Protein AF-A0A1I5INY2-F1 (afdb_monomer)

Mean predicted aligned error: 16.36 Å

Radius of gyration: 37.27 Å; Cα contacts (8 Å, |Δi|>4): 282; chains: 1; bounding box: 88×54×99 Å

Organism: NCBI:txid455193

InterPro domains:
  IPR011712 Signal transduction histidine kinase, subgroup 3, dimerisation and phosphoacceptor domain [PF07730] (174-237)
  IPR036890 Histidine kinase/HSP90-like ATPase superfamily [G3DSA:3.30.565.10] (252-314)
  IPR050482 Sensor Histidine Kinase Two-Component System [PTHR24421] (6-309)
  IPR055558 Domain of unknown function DUF7134 [PF23539] (4-159)

Nearest PDB structures (foldseek):
  3ehf-assembly2_D  TM=5.009E-01  e=9.995E-03  Bacillus subtilis

Secondary structure (DSSP, 8-state):
-HHHHHHHHHHHHHHHHHHHHHHHHT--SSSS-----S-HHHHHHHHHHHHGGGGGTTT-HHHHHHHHHHHHHHHHHTT---S--HHHHHHHHHHHHHS-HHHHHHHHHHHHHHHHHHHHHHHHHH-TT--HHHHHHHHHHHHHHHHHHHHHHHHHHHHHHHHHHHHHHHHHHHHHHHHHHHHHHHHHHHHHHHHHHHHHHHHTTT-HHHHHHHHHHHHHHHHHHHHHHHHHHHHHTTS-------PPPPPTTHHHHHHHHHHHTT---------SSPPPHHHHHHHHHHHHHHHHHHHHHHTTS----PPPP---S---------PPP---

Sequence (332 aa):
MLANRLVLVDAAVGVAITAAYVSFAMLEPTDGLPVFVGPAWLGWVVAAAVGLPVAARRRWPLPVLAVVVVASASATLLDITREPYIATALALHAVGRYEPPRRSLPAALIALLVVAIGLVAGEAFLTPSGSIADSSGLVGLFGLLSGGAWAAGAHFRQRDAAAERETQHIRAEERLRIARELHDIVSHNLSLIAVQAGVANHIAEQRPAEAREALRSIESTSRSALLEMRDMLGVLRFAPAEPLPRQPVPDLAALRGLVDRTIDAGVTVDLEITGTGNPPSGVALAVYRIVQESLTNVVKHAAPANCAVPRPPTCSPRSGWWRQATGCWRRR

Structure (mmCIF, N/CA/C/O backbone):
data_AF-A0A1I5INY2-F1
#
_entry.id   AF-A0A1I5INY2-F1
#
loop_
_atom_site.group_PDB
_atom_site.id
_atom_site.type_symbol
_atom_site.label_atom_id
_atom_site.label_alt_id
_atom_site.label_comp_id
_atom_site.label_asym_id
_atom_site.label_entity_id
_atom_site.label_seq_id
_atom_site.pdbx_PDB_ins_code
_atom_site.Cartn_x
_atom_site.Cartn_y
_atom_site.Cartn_z
_atom_site.occupancy
_atom_site.B_iso_or_equiv
_atom_site.auth_seq_id
_atom_site.auth_comp_id
_atom_site.auth_asym_id
_atom_site.auth_atom_id
_atom_site.pdbx_PDB_model_num
ATOM 1 N N . MET A 1 1 ? -12.989 -3.252 -8.788 1.00 56.91 1 MET A N 1
ATOM 2 C CA . MET A 1 1 ? -12.783 -2.148 -9.760 1.00 56.91 1 MET A CA 1
ATOM 3 C C . MET A 1 1 ? -11.397 -1.502 -9.675 1.00 56.91 1 MET A C 1
ATOM 5 O O . MET A 1 1 ? -10.765 -1.372 -10.715 1.00 56.91 1 MET A O 1
ATOM 9 N N . LEU A 1 2 ? -10.884 -1.142 -8.489 1.00 67.44 2 LEU A N 1
ATOM 10 C CA . LEU A 1 2 ? -9.563 -0.494 -8.344 1.00 67.44 2 LEU A CA 1
ATOM 11 C C . LEU A 1 2 ? -8.383 -1.353 -8.843 1.00 67.44 2 LEU A C 1
ATOM 13 O O . LEU A 1 2 ? -7.516 -0.839 -9.542 1.00 67.44 2 LEU A O 1
ATOM 17 N N . ALA A 1 3 ? -8.386 -2.665 -8.577 1.00 69.94 3 ALA A N 1
ATOM 18 C CA . ALA A 1 3 ? -7.323 -3.571 -9.029 1.00 69.94 3 ALA A CA 1
ATOM 19 C C . ALA A 1 3 ? -7.176 -3.620 -10.565 1.00 69.94 3 ALA A C 1
ATOM 21 O O . ALA A 1 3 ? -6.060 -3.541 -11.070 1.00 69.94 3 ALA A O 1
ATOM 22 N N . ASN A 1 4 ? -8.286 -3.654 -11.316 1.00 75.44 4 ASN A N 1
ATOM 23 C CA . ASN A 1 4 ? -8.240 -3.617 -12.785 1.00 75.44 4 ASN A CA 1
ATOM 24 C C . ASN A 1 4 ? -7.734 -2.271 -13.318 1.00 75.44 4 ASN A C 1
ATOM 26 O O . ASN A 1 4 ? -6.993 -2.253 -14.295 1.00 75.44 4 ASN A O 1
ATOM 30 N N . ARG A 1 5 ? -8.079 -1.151 -12.666 1.00 80.25 5 ARG A N 1
ATOM 31 C CA . ARG A 1 5 ? -7.560 0.172 -13.054 1.00 80.25 5 ARG A CA 1
ATOM 32 C C . ARG A 1 5 ? -6.045 0.266 -12.873 1.00 80.25 5 ARG A C 1
ATOM 34 O O . ARG A 1 5 ? -5.372 0.820 -13.730 1.00 80.25 5 ARG A O 1
ATOM 41 N N . LEU A 1 6 ? -5.502 -0.312 -11.803 1.00 84.31 6 LEU A N 1
ATOM 42 C CA . LEU A 1 6 ? -4.057 -0.313 -11.553 1.00 84.31 6 LEU A CA 1
ATOM 43 C C . LEU A 1 6 ? -3.286 -1.162 -12.573 1.00 84.31 6 LEU A C 1
ATOM 45 O O . LEU A 1 6 ? -2.214 -0.753 -13.004 1.00 84.31 6 LEU A O 1
ATOM 49 N N . VAL A 1 7 ? -3.848 -2.299 -12.997 1.00 85.12 7 VAL A N 1
ATOM 50 C CA . VAL A 1 7 ? -3.259 -3.132 -14.060 1.00 85.12 7 VAL A CA 1
ATOM 51 C C . VAL A 1 7 ? -3.285 -2.407 -15.407 1.00 85.12 7 VAL A C 1
ATOM 53 O O . VAL A 1 7 ? -2.296 -2.448 -16.128 1.00 85.12 7 VAL A O 1
ATOM 56 N N . LEU A 1 8 ? -4.376 -1.703 -15.730 1.00 89.25 8 LEU A N 1
ATOM 57 C CA . LEU A 1 8 ? -4.470 -0.899 -16.954 1.00 89.25 8 LEU A CA 1
ATOM 58 C C . LEU A 1 8 ? -3.428 0.225 -16.988 1.00 89.25 8 LEU A C 1
ATOM 60 O O . LEU A 1 8 ? -2.799 0.435 -18.019 1.00 89.25 8 LEU A O 1
ATOM 64 N N . VAL A 1 9 ? -3.210 0.913 -15.862 1.00 90.75 9 VAL A N 1
ATOM 65 C CA . VAL A 1 9 ? -2.174 1.953 -15.759 1.00 90.75 9 VAL A CA 1
ATOM 66 C C . VAL A 1 9 ? -0.779 1.357 -15.938 1.00 90.75 9 VAL A C 1
ATOM 68 O O . VAL A 1 9 ? 0.016 1.893 -16.702 1.00 90.75 9 VAL A O 1
ATOM 71 N N . ASP A 1 10 ? -0.474 0.238 -15.277 1.00 91.44 10 ASP A N 1
ATOM 72 C CA . ASP A 1 10 ? 0.834 -0.409 -15.415 1.00 91.44 10 ASP A CA 1
ATOM 73 C C . ASP A 1 10 ? 1.072 -0.922 -16.848 1.00 91.44 10 ASP A C 1
ATOM 75 O O . ASP A 1 10 ? 2.185 -0.810 -17.359 1.00 91.44 10 ASP A O 1
ATOM 79 N N . ALA A 1 11 ? 0.030 -1.431 -17.514 1.00 92.06 11 ALA A N 1
ATOM 80 C CA . ALA A 1 11 ? 0.087 -1.839 -18.916 1.00 92.06 11 ALA A CA 1
ATOM 81 C C . ALA A 1 11 ? 0.312 -0.643 -19.852 1.00 92.06 11 ALA A C 1
ATOM 83 O O . ALA A 1 11 ? 1.173 -0.713 -20.724 1.00 92.06 11 ALA A O 1
ATOM 84 N N . ALA A 1 12 ? -0.397 0.470 -19.641 1.00 93.62 12 ALA A N 1
ATOM 85 C CA . ALA A 1 12 ? -0.206 1.694 -20.417 1.00 93.62 12 ALA A CA 1
ATOM 86 C C . ALA A 1 12 ? 1.219 2.250 -20.264 1.00 93.62 12 ALA A C 1
ATOM 88 O O . ALA A 1 12 ? 1.836 2.633 -21.254 1.00 93.62 12 ALA A O 1
ATOM 89 N N . VAL A 1 13 ? 1.770 2.231 -19.045 1.00 94.00 13 VAL A N 1
ATOM 90 C CA . VAL A 1 13 ? 3.167 2.616 -18.789 1.00 94.00 13 VAL A CA 1
ATOM 91 C C . VAL A 1 13 ? 4.139 1.679 -19.508 1.00 94.00 13 VAL A C 1
ATOM 93 O O . VAL A 1 13 ? 5.075 2.157 -20.139 1.00 94.00 13 VAL A O 1
ATOM 96 N N . GLY A 1 14 ? 3.915 0.362 -19.457 1.00 92.88 14 GLY A N 1
ATOM 97 C CA . GLY A 1 14 ? 4.755 -0.606 -20.168 1.00 92.88 14 GLY A CA 1
ATOM 98 C C . GLY A 1 14 ? 4.755 -0.390 -21.685 1.00 92.88 14 GLY A C 1
ATOM 99 O O . GLY A 1 14 ? 5.817 -0.362 -22.300 1.00 92.88 14 GLY A O 1
ATOM 100 N N . VAL A 1 15 ? 3.578 -0.148 -22.275 1.00 94.44 15 VAL A N 1
ATOM 101 C CA . VAL A 1 15 ? 3.433 0.169 -23.706 1.00 94.44 15 VAL A CA 1
ATOM 102 C C . VAL A 1 15 ? 4.133 1.480 -24.063 1.00 94.44 15 VAL A C 1
ATOM 104 O O . VAL A 1 15 ? 4.831 1.529 -25.071 1.00 94.44 15 VAL A O 1
ATOM 107 N N . ALA A 1 16 ? 3.997 2.523 -23.239 1.00 94.19 16 ALA A N 1
ATOM 108 C CA . ALA A 1 16 ? 4.655 3.808 -23.471 1.00 94.19 16 ALA A CA 1
ATOM 109 C C . ALA A 1 16 ? 6.189 3.685 -23.456 1.00 94.19 16 ALA A C 1
ATOM 111 O O . ALA A 1 16 ? 6.851 4.216 -24.344 1.00 94.19 16 ALA A O 1
ATOM 112 N N . ILE A 1 17 ? 6.746 2.935 -22.498 1.00 93.25 17 ILE A N 1
ATOM 113 C CA . ILE A 1 17 ? 8.190 2.665 -22.424 1.00 93.25 17 ILE A CA 1
ATOM 114 C C . ILE A 1 17 ? 8.650 1.873 -23.652 1.00 93.25 17 ILE A C 1
ATOM 116 O O . ILE A 1 17 ? 9.634 2.243 -24.287 1.00 93.25 17 ILE A O 1
ATOM 120 N N . THR A 1 18 ? 7.931 0.813 -24.037 1.00 92.88 18 THR A N 1
ATOM 121 C CA . THR A 1 18 ? 8.271 0.048 -25.246 1.00 92.88 18 THR A CA 1
ATOM 122 C C . THR A 1 18 ? 8.231 0.929 -26.495 1.00 92.88 18 THR A C 1
ATOM 124 O O . THR A 1 18 ? 9.161 0.877 -27.293 1.00 92.88 18 THR A O 1
ATOM 127 N N . ALA A 1 19 ? 7.209 1.773 -26.653 1.00 92.19 19 ALA A N 1
ATOM 128 C CA . ALA A 1 19 ? 7.109 2.693 -27.784 1.00 92.19 19 ALA A CA 1
ATOM 129 C C . ALA A 1 19 ? 8.271 3.701 -27.823 1.00 92.19 19 ALA A C 1
ATOM 131 O O . ALA A 1 19 ? 8.806 3.966 -28.896 1.00 92.19 19 ALA A O 1
ATOM 132 N N . ALA A 1 20 ? 8.702 4.222 -26.669 1.00 90.12 20 ALA A N 1
ATOM 133 C CA . ALA A 1 20 ? 9.863 5.107 -26.584 1.00 90.12 20 ALA A CA 1
ATOM 134 C C . ALA A 1 20 ? 11.154 4.410 -27.051 1.00 90.12 20 ALA A C 1
ATOM 136 O O . ALA A 1 20 ? 11.865 4.951 -27.894 1.00 90.12 20 ALA A O 1
ATOM 137 N N . TYR A 1 21 ? 11.416 3.180 -26.593 1.00 87.19 21 TYR A N 1
ATOM 138 C CA . TYR A 1 21 ? 12.600 2.418 -27.019 1.00 87.19 21 TYR A CA 1
ATOM 139 C C . TYR A 1 21 ? 12.560 2.020 -28.496 1.00 87.19 21 TYR A C 1
ATOM 141 O O . TYR A 1 21 ? 13.595 2.046 -29.158 1.00 87.19 21 TYR A O 1
ATOM 149 N N . VAL A 1 22 ? 11.383 1.678 -29.035 1.00 89.06 22 VAL A N 1
ATOM 150 C CA . VAL A 1 22 ? 11.228 1.438 -30.479 1.00 89.06 22 VAL A CA 1
ATOM 151 C C . VAL A 1 22 ? 11.573 2.703 -31.261 1.00 89.06 22 VAL A C 1
ATOM 153 O O . VAL A 1 22 ? 12.312 2.615 -32.236 1.00 89.06 22 VAL A O 1
ATOM 156 N N . SER A 1 23 ? 11.095 3.870 -30.819 1.00 87.19 23 SER A N 1
ATOM 157 C CA . SER A 1 23 ? 11.439 5.150 -31.446 1.00 87.19 23 SER A CA 1
ATOM 158 C C . SER A 1 23 ? 12.941 5.425 -31.389 1.00 87.19 23 SER A C 1
ATOM 160 O O . SER A 1 23 ? 13.508 5.824 -32.400 1.00 87.19 23 SER A O 1
ATOM 162 N N . PHE A 1 24 ? 13.610 5.161 -30.259 1.00 85.12 24 PHE A N 1
ATOM 163 C CA . PHE A 1 24 ? 15.063 5.339 -30.147 1.00 85.12 24 PHE A CA 1
ATOM 164 C C . PHE A 1 24 ? 15.850 4.425 -31.089 1.00 85.12 24 PHE A C 1
ATOM 166 O O . PHE A 1 24 ? 16.807 4.877 -31.710 1.00 85.12 24 PHE A O 1
ATOM 173 N N . ALA A 1 25 ? 15.416 3.173 -31.253 1.00 83.94 25 ALA A N 1
ATOM 174 C CA . ALA A 1 25 ? 16.038 2.222 -32.174 1.00 83.94 25 ALA A CA 1
ATOM 175 C C . ALA A 1 25 ? 15.856 2.583 -33.664 1.00 83.94 25 ALA A C 1
ATOM 177 O O . ALA A 1 25 ? 16.528 1.999 -34.508 1.00 83.94 25 ALA A O 1
ATOM 178 N N . MET A 1 26 ? 14.937 3.500 -33.988 1.00 82.50 26 MET A N 1
ATOM 179 C CA . MET A 1 26 ? 14.619 3.939 -35.355 1.00 82.50 26 MET A CA 1
ATOM 180 C C . MET A 1 26 ? 15.192 5.324 -35.691 1.00 82.50 26 MET A C 1
ATOM 182 O O . MET A 1 26 ? 14.948 5.826 -36.785 1.00 82.50 26 MET A O 1
ATOM 186 N N . LEU A 1 27 ? 15.904 5.972 -34.762 1.00 80.44 27 LEU A N 1
ATOM 187 C CA . LEU A 1 27 ? 16.510 7.279 -35.016 1.00 80.44 27 LEU A CA 1
ATOM 188 C C . LEU A 1 27 ? 17.614 7.158 -36.069 1.00 80.44 27 LEU A C 1
ATOM 190 O O . LEU A 1 27 ? 18.496 6.311 -35.954 1.00 80.44 27 LEU A O 1
ATOM 194 N N . GLU A 1 28 ? 17.584 8.033 -37.071 1.00 71.19 28 GLU A N 1
ATOM 195 C CA . GLU A 1 28 ? 18.663 8.151 -38.050 1.00 71.19 28 GLU A CA 1
ATOM 196 C C . GLU A 1 28 ? 19.832 8.979 -37.479 1.00 71.19 28 GLU A C 1
ATOM 198 O O . GLU A 1 28 ? 19.631 9.779 -36.558 1.00 71.19 28 GLU A O 1
ATOM 203 N N . PRO A 1 29 ? 21.066 8.816 -37.995 1.00 66.75 29 PRO A N 1
ATOM 204 C CA . PRO A 1 29 ? 22.222 9.577 -37.532 1.00 66.75 29 PRO A CA 1
ATOM 205 C C . PRO A 1 29 ? 22.113 11.040 -37.987 1.00 66.75 29 PRO A C 1
ATOM 207 O O . PRO A 1 29 ? 22.641 11.421 -39.027 1.00 66.75 29 PRO A O 1
ATOM 210 N N . THR A 1 30 ? 21.404 11.873 -37.226 1.00 58.47 30 THR A N 1
ATOM 211 C CA . THR A 1 30 ? 21.233 13.299 -37.547 1.00 58.47 30 THR A CA 1
ATOM 212 C C . THR A 1 30 ? 22.298 14.191 -36.908 1.00 58.47 30 THR A C 1
ATOM 214 O O . THR A 1 30 ? 22.638 15.216 -37.489 1.00 58.47 30 THR A O 1
ATOM 217 N N . ASP A 1 31 ? 22.889 13.784 -35.772 1.00 55.88 31 ASP A N 1
ATOM 218 C CA . ASP A 1 31 ? 23.655 14.696 -34.896 1.00 55.88 31 ASP A CA 1
ATOM 219 C C . ASP A 1 31 ? 25.011 14.148 -34.391 1.00 55.88 31 ASP A C 1
ATOM 221 O O . ASP A 1 31 ? 25.530 14.599 -33.373 1.00 55.88 31 ASP A O 1
ATOM 225 N N . GLY A 1 32 ? 25.597 13.141 -35.050 1.00 57.94 32 GLY A N 1
ATOM 226 C CA . GLY A 1 32 ? 26.905 12.579 -34.653 1.00 57.94 32 GLY A CA 1
ATOM 227 C C . GLY A 1 32 ? 26.906 11.748 -33.358 1.00 57.94 32 GLY A C 1
ATOM 228 O O . GLY A 1 32 ? 27.962 11.293 -32.925 1.00 57.94 32 GLY A O 1
ATOM 229 N N . LEU A 1 33 ? 25.737 11.517 -32.754 1.00 61.31 33 LEU A N 1
ATOM 230 C CA . LEU A 1 33 ? 25.561 10.552 -31.667 1.00 61.31 33 LEU A CA 1
ATOM 231 C C . LEU A 1 33 ? 25.620 9.116 -32.208 1.00 61.31 33 LEU A C 1
ATOM 233 O O . LEU A 1 33 ? 25.128 8.879 -33.316 1.00 61.31 33 LEU A O 1
ATOM 237 N N . PRO A 1 34 ? 26.151 8.151 -31.435 1.00 63.50 34 PRO A N 1
ATOM 238 C CA . PRO A 1 34 ? 26.080 6.747 -31.809 1.00 63.50 34 PRO A CA 1
ATOM 239 C C . PRO A 1 34 ? 24.615 6.317 -31.991 1.00 63.50 34 PRO A C 1
ATOM 241 O O . PRO A 1 34 ? 23.700 6.756 -31.279 1.00 63.50 34 PRO A O 1
ATOM 244 N N . VAL A 1 35 ? 24.388 5.504 -33.019 1.00 71.19 35 VAL A N 1
ATOM 245 C CA . VAL A 1 35 ? 23.082 4.957 -33.391 1.00 71.19 35 VAL A CA 1
ATOM 246 C C . VAL A 1 35 ? 23.227 3.450 -33.484 1.00 71.19 35 VAL A C 1
ATOM 248 O O . VAL A 1 35 ? 24.246 2.949 -33.954 1.00 71.19 35 VAL A O 1
ATOM 251 N N . PHE A 1 36 ? 22.191 2.730 -33.069 1.00 78.00 36 PHE A N 1
ATOM 252 C CA . PHE A 1 36 ? 22.111 1.286 -33.224 1.00 78.00 36 PHE A CA 1
ATOM 253 C C . PHE A 1 36 ? 22.304 0.863 -34.693 1.00 78.00 36 PHE A C 1
ATOM 255 O O . PHE A 1 36 ? 21.441 1.085 -35.543 1.00 78.00 36 PHE A O 1
ATOM 262 N N . VAL A 1 37 ? 23.431 0.208 -34.987 1.00 73.31 37 VAL A N 1
ATOM 263 C CA . VAL A 1 37 ? 23.745 -0.351 -36.312 1.00 73.31 37 VAL A CA 1
ATOM 264 C C . VAL A 1 37 ? 23.460 -1.853 -36.296 1.00 73.31 37 VAL A C 1
ATOM 266 O O . VAL A 1 37 ? 24.362 -2.686 -36.235 1.00 73.31 37 VAL A O 1
ATOM 269 N N . GLY A 1 38 ? 22.183 -2.226 -36.290 1.00 81.06 38 GLY A N 1
ATOM 270 C CA . GLY A 1 38 ? 21.780 -3.628 -36.286 1.00 81.06 38 GLY A CA 1
ATOM 271 C C . GLY A 1 38 ? 20.413 -3.871 -36.920 1.00 81.06 38 GLY A C 1
ATOM 272 O O . GLY A 1 38 ? 19.739 -2.935 -37.351 1.00 81.06 38 GLY A O 1
ATOM 273 N N . PRO A 1 39 ? 19.976 -5.138 -37.009 1.00 86.81 39 PRO A N 1
ATOM 274 C CA . PRO A 1 39 ? 18.679 -5.461 -37.584 1.00 86.81 39 PRO A CA 1
ATOM 275 C C . PRO A 1 39 ? 17.538 -4.847 -36.764 1.00 86.81 39 PRO A C 1
ATOM 277 O O . PRO A 1 39 ? 17.483 -5.023 -35.547 1.00 86.81 39 PRO A O 1
ATOM 280 N N . ALA A 1 40 ? 16.575 -4.208 -37.434 1.00 85.25 40 ALA A N 1
ATOM 281 C CA . ALA A 1 40 ? 15.433 -3.538 -36.797 1.00 85.25 40 ALA A CA 1
ATOM 282 C C . ALA A 1 40 ? 14.664 -4.427 -35.797 1.00 85.25 40 ALA A C 1
ATOM 284 O O . ALA A 1 40 ? 14.247 -3.969 -34.733 1.00 85.25 40 ALA A O 1
ATOM 285 N N . TRP A 1 41 ? 14.524 -5.721 -36.106 1.00 88.75 41 TRP A N 1
ATOM 286 C CA . TRP A 1 41 ? 13.827 -6.675 -35.243 1.00 88.75 41 TRP A CA 1
ATOM 287 C C . TRP A 1 41 ? 14.500 -6.844 -33.875 1.00 88.75 41 TRP A C 1
ATOM 289 O O . TRP A 1 41 ? 13.806 -7.050 -32.881 1.00 88.75 41 TRP A O 1
ATOM 299 N N . LEU A 1 42 ? 15.831 -6.723 -33.799 1.00 89.69 42 LEU A N 1
ATOM 300 C CA . LEU A 1 42 ? 16.574 -6.842 -32.546 1.00 89.69 42 LEU A CA 1
ATOM 301 C C . LEU A 1 42 ? 16.262 -5.656 -31.624 1.00 89.69 42 LEU A C 1
ATOM 303 O O . LEU A 1 42 ? 15.993 -5.858 -30.441 1.00 89.69 42 LEU A O 1
ATOM 307 N N . GLY A 1 43 ? 16.201 -4.441 -32.178 1.00 87.00 43 GLY A N 1
ATOM 308 C CA . GLY A 1 43 ? 15.794 -3.244 -31.441 1.00 87.00 43 GLY A CA 1
ATOM 309 C C . GLY A 1 43 ? 14.378 -3.364 -30.870 1.00 87.00 43 GLY A C 1
ATOM 310 O O . GLY A 1 43 ? 14.151 -3.048 -29.703 1.00 87.00 43 GLY A O 1
ATOM 311 N N . TRP A 1 44 ? 13.434 -3.912 -31.642 1.00 90.69 44 TRP A N 1
ATOM 312 C CA . TRP A 1 44 ? 12.066 -4.160 -31.167 1.00 90.69 44 TRP A CA 1
ATOM 313 C C . TRP A 1 44 ? 12.000 -5.197 -30.045 1.00 90.69 44 TRP A C 1
ATOM 315 O O . TRP A 1 44 ? 11.254 -5.007 -29.084 1.00 90.69 44 TRP A O 1
ATOM 325 N N . VAL A 1 45 ? 12.787 -6.275 -30.134 1.00 93.75 45 VAL A N 1
ATOM 326 C CA . VAL A 1 45 ? 12.858 -7.293 -29.075 1.00 93.75 45 VAL A CA 1
ATOM 327 C C . VAL A 1 45 ? 13.397 -6.689 -27.781 1.00 93.75 45 VAL A C 1
ATOM 329 O O . VAL A 1 45 ? 12.808 -6.899 -26.720 1.00 93.75 45 VAL A O 1
ATOM 332 N N . VAL A 1 46 ? 14.469 -5.898 -27.858 1.00 91.62 46 VAL A N 1
ATOM 333 C CA . VAL A 1 46 ? 15.042 -5.213 -26.691 1.00 91.62 46 VAL A CA 1
ATOM 334 C C . VAL A 1 46 ? 14.041 -4.210 -26.105 1.00 91.62 46 VAL A C 1
ATOM 336 O O . VAL A 1 46 ? 13.785 -4.236 -24.902 1.00 91.62 46 VAL A O 1
ATOM 339 N N . ALA A 1 47 ? 13.383 -3.399 -26.937 1.00 90.88 47 ALA A N 1
ATOM 340 C CA . ALA A 1 47 ? 12.353 -2.450 -26.506 1.00 90.88 47 ALA A CA 1
ATOM 341 C C . ALA A 1 47 ? 11.163 -3.129 -25.800 1.00 90.88 47 ALA A C 1
ATOM 343 O O . ALA A 1 47 ? 10.653 -2.648 -24.779 1.00 90.88 47 ALA A O 1
ATOM 344 N N . ALA A 1 48 ? 10.719 -4.273 -26.325 1.00 94.06 48 ALA A N 1
ATOM 345 C CA . ALA A 1 48 ? 9.672 -5.079 -25.714 1.00 94.06 48 ALA A CA 1
ATOM 346 C C . ALA A 1 48 ? 10.126 -5.661 -24.366 1.00 94.06 48 ALA A C 1
ATOM 348 O O . ALA A 1 48 ? 9.363 -5.625 -23.400 1.00 94.06 48 ALA A O 1
ATOM 349 N N . ALA A 1 49 ? 11.371 -6.139 -24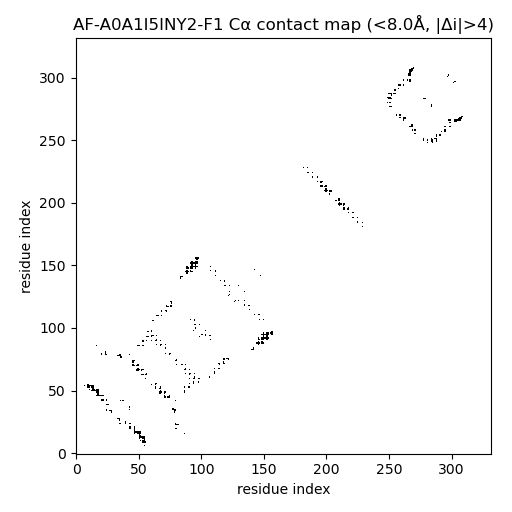.277 1.00 95.25 49 ALA A N 1
ATOM 350 C CA . ALA A 1 49 ? 11.949 -6.684 -23.051 1.00 95.25 49 ALA A CA 1
ATOM 351 C C . ALA A 1 49 ? 12.160 -5.624 -21.953 1.00 95.25 49 ALA A C 1
ATOM 353 O O . ALA A 1 49 ? 12.086 -5.956 -20.772 1.00 95.25 49 ALA A O 1
ATOM 354 N N . VAL A 1 50 ? 12.359 -4.351 -22.312 1.00 93.75 50 VAL A N 1
ATOM 355 C CA . VAL A 1 50 ? 12.437 -3.248 -21.339 1.00 93.75 50 VAL A CA 1
ATOM 356 C C . VAL A 1 50 ? 11.049 -2.835 -20.833 1.00 93.75 50 VAL A C 1
ATOM 358 O O . VAL A 1 50 ? 10.847 -2.700 -19.626 1.00 93.75 50 VAL A O 1
ATOM 361 N N . GLY A 1 51 ? 10.077 -2.622 -21.726 1.00 92.56 51 GLY A N 1
ATOM 362 C CA . GLY A 1 51 ? 8.794 -2.012 -21.348 1.00 92.56 51 GLY A CA 1
ATOM 363 C C . GLY A 1 51 ? 7.701 -2.991 -20.910 1.00 92.56 51 GLY A C 1
ATOM 364 O O . GLY A 1 51 ? 7.064 -2.777 -19.876 1.00 92.56 51 GLY A O 1
ATOM 365 N N . LEU A 1 52 ? 7.477 -4.094 -21.634 1.00 94.62 52 LEU A N 1
ATOM 366 C CA . LEU A 1 52 ? 6.335 -4.987 -21.375 1.00 94.62 52 LEU A CA 1
ATOM 367 C C . LEU A 1 52 ? 6.345 -5.636 -19.977 1.00 94.62 52 LEU A C 1
ATOM 369 O O . LEU A 1 52 ? 5.282 -5.674 -19.344 1.00 94.62 52 LEU A O 1
ATOM 373 N N . PRO A 1 53 ? 7.489 -6.099 -19.428 1.00 95.94 53 PRO A N 1
ATOM 374 C CA . PRO A 1 53 ? 7.520 -6.697 -18.092 1.00 95.94 53 PRO A CA 1
ATOM 375 C C . PRO A 1 53 ? 7.054 -5.747 -16.982 1.00 95.94 53 PRO A C 1
ATOM 377 O O . PRO A 1 53 ? 6.534 -6.201 -15.960 1.00 95.94 53 PRO A O 1
ATOM 380 N N . VAL A 1 54 ? 7.162 -4.426 -17.182 1.00 94.00 54 VAL A N 1
ATOM 381 C CA . VAL A 1 54 ? 6.722 -3.407 -16.213 1.00 94.00 54 VAL A CA 1
ATOM 382 C C . VAL A 1 54 ? 5.231 -3.550 -15.879 1.00 94.00 54 VAL A C 1
ATOM 384 O O . VAL A 1 54 ? 4.839 -3.293 -14.739 1.00 94.00 54 VAL A O 1
ATOM 387 N N . ALA A 1 55 ? 4.409 -4.058 -16.803 1.00 94.62 55 ALA A N 1
ATOM 388 C CA . ALA A 1 55 ? 2.990 -4.331 -16.564 1.00 94.62 55 ALA A CA 1
ATOM 389 C C . ALA A 1 55 ? 2.752 -5.390 -15.466 1.00 94.62 55 ALA A C 1
ATOM 391 O O . ALA A 1 55 ? 1.730 -5.377 -14.777 1.00 94.62 55 ALA A O 1
ATOM 392 N N . ALA A 1 56 ? 3.708 -6.303 -15.268 1.00 94.62 56 ALA A N 1
ATOM 393 C CA . ALA A 1 56 ? 3.648 -7.369 -14.272 1.00 94.62 56 ALA A CA 1
ATOM 394 C C . ALA A 1 56 ? 4.394 -7.033 -12.965 1.00 94.62 56 ALA A C 1
ATOM 396 O O . ALA A 1 56 ? 4.400 -7.858 -12.045 1.00 94.62 56 ALA A O 1
ATOM 397 N N . ARG A 1 57 ? 4.969 -5.823 -12.834 1.00 94.25 57 ARG A N 1
ATOM 398 C CA . ARG A 1 57 ? 5.864 -5.432 -11.720 1.00 94.25 57 ARG A CA 1
ATOM 399 C C . ARG A 1 57 ? 5.267 -5.612 -10.324 1.00 94.25 57 ARG A C 1
ATOM 401 O O . ARG A 1 57 ? 6.002 -5.826 -9.371 1.00 94.25 57 ARG A O 1
ATOM 408 N N . ARG A 1 58 ? 3.938 -5.525 -10.181 1.00 92.75 58 ARG A N 1
ATOM 409 C CA . ARG A 1 58 ? 3.254 -5.695 -8.884 1.00 92.75 58 ARG A CA 1
ATOM 410 C C . ARG A 1 58 ? 3.048 -7.152 -8.488 1.00 92.75 58 ARG A C 1
ATOM 412 O O . ARG A 1 58 ? 2.898 -7.433 -7.307 1.00 92.75 58 ARG A O 1
ATOM 419 N N . ARG A 1 59 ? 2.974 -8.059 -9.466 1.00 93.56 59 ARG A N 1
ATOM 420 C CA . ARG A 1 59 ? 2.757 -9.494 -9.229 1.00 93.56 59 ARG A CA 1
ATOM 421 C C . ARG A 1 59 ? 4.075 -10.261 -9.143 1.00 93.56 59 ARG A C 1
ATOM 423 O O . ARG A 1 59 ? 4.178 -11.175 -8.338 1.00 93.56 59 ARG A O 1
ATOM 430 N N . TRP A 1 60 ? 5.061 -9.878 -9.955 1.00 95.19 60 TRP A N 1
ATOM 431 C CA . TRP A 1 60 ? 6.344 -10.576 -10.084 1.00 95.19 60 TRP A CA 1
ATOM 432 C C . TRP A 1 60 ? 7.515 -9.574 -10.038 1.00 95.19 60 TRP A C 1
ATOM 434 O O . TRP A 1 60 ? 8.229 -9.424 -11.028 1.00 95.19 60 TRP A O 1
ATOM 444 N N . PRO A 1 61 ? 7.725 -8.851 -8.921 1.00 95.50 61 PRO A N 1
ATOM 445 C CA . PRO A 1 61 ? 8.682 -7.742 -8.856 1.00 95.50 61 PRO A CA 1
ATOM 446 C C . PRO A 1 61 ? 10.135 -8.171 -9.124 1.00 95.50 61 PRO A C 1
ATOM 448 O O . PRO A 1 61 ? 10.836 -7.483 -9.861 1.00 95.50 61 PRO A O 1
ATOM 451 N N . LEU A 1 62 ? 10.587 -9.313 -8.586 1.00 96.69 62 LEU A N 1
ATOM 452 C CA . LEU A 1 62 ? 11.959 -9.803 -8.792 1.00 96.69 62 LEU A CA 1
ATOM 453 C C . LEU A 1 62 ? 12.222 -10.296 -10.230 1.00 96.69 62 LEU A C 1
ATOM 455 O O . LEU A 1 62 ? 13.198 -9.832 -10.819 1.00 96.69 62 LEU A O 1
ATOM 459 N N . PRO A 1 63 ? 11.383 -11.166 -10.838 1.00 97.06 63 PRO A N 1
ATOM 460 C CA . PRO A 1 63 ? 11.563 -11.549 -12.241 1.00 97.06 63 PRO A CA 1
ATOM 461 C C . PRO A 1 63 ? 11.513 -10.355 -13.194 1.00 97.06 63 PRO A C 1
ATOM 463 O O . PRO A 1 63 ? 12.329 -10.265 -14.105 1.00 97.06 63 PRO A O 1
ATOM 466 N N . VAL A 1 64 ? 10.597 -9.410 -12.959 1.00 96.81 64 VAL A N 1
ATOM 467 C CA . VAL A 1 64 ? 10.499 -8.191 -13.770 1.00 96.81 64 VAL A CA 1
ATOM 468 C C . VAL A 1 64 ? 11.766 -7.353 -13.650 1.00 96.81 64 VAL A C 1
ATOM 470 O O . VAL A 1 64 ? 12.294 -6.938 -14.674 1.00 96.81 64 VAL A O 1
ATOM 473 N N . LEU A 1 65 ? 12.296 -7.148 -12.438 1.00 97.31 65 LEU A N 1
ATOM 474 C CA . LEU A 1 65 ? 13.565 -6.441 -12.259 1.00 97.31 65 LEU A CA 1
ATOM 475 C C . LEU A 1 65 ? 14.704 -7.131 -13.018 1.00 97.31 65 LEU A C 1
ATOM 477 O O . LEU A 1 65 ? 15.455 -6.451 -13.707 1.00 97.31 65 LEU A O 1
ATOM 481 N N . ALA A 1 66 ? 14.816 -8.458 -12.926 1.00 97.06 66 ALA A N 1
ATOM 482 C CA . ALA A 1 66 ? 15.866 -9.204 -13.616 1.00 97.06 66 ALA A CA 1
ATOM 483 C C . ALA A 1 66 ? 15.796 -9.016 -15.141 1.00 97.06 66 ALA A C 1
ATOM 485 O O . ALA A 1 66 ? 16.803 -8.679 -15.759 1.00 97.06 66 ALA A O 1
ATOM 486 N N . VAL A 1 67 ? 14.605 -9.163 -15.735 1.00 96.75 67 VAL A N 1
ATOM 487 C CA . VAL A 1 67 ? 14.408 -8.973 -17.181 1.00 96.75 67 VAL A CA 1
ATOM 488 C C . VAL A 1 67 ? 14.709 -7.532 -17.591 1.00 96.75 67 VAL A C 1
ATOM 490 O O . VAL A 1 67 ? 15.468 -7.320 -18.530 1.00 96.75 67 VAL A O 1
ATOM 493 N N . VAL A 1 68 ? 14.169 -6.544 -16.870 1.00 95.94 68 VAL A N 1
ATOM 494 C CA . VAL A 1 68 ? 14.342 -5.120 -17.197 1.00 95.94 68 VAL A CA 1
ATOM 495 C C . VAL A 1 68 ? 15.801 -4.689 -17.071 1.00 95.94 68 VAL A C 1
ATOM 497 O O . VAL A 1 68 ? 16.284 -3.960 -17.930 1.00 95.94 68 VAL A O 1
ATOM 500 N N . VAL A 1 69 ? 16.523 -5.148 -16.045 1.00 95.06 69 VAL A N 1
ATOM 501 C CA . VAL A 1 69 ? 17.946 -4.821 -15.854 1.00 95.06 69 VAL A CA 1
ATOM 502 C C . VAL A 1 69 ? 18.794 -5.415 -16.973 1.00 95.06 69 VAL A C 1
ATOM 504 O O . VAL A 1 69 ? 19.606 -4.697 -17.551 1.00 95.06 69 VAL A O 1
ATOM 507 N N . VAL A 1 70 ? 18.584 -6.692 -17.311 1.00 94.44 70 VAL A N 1
ATOM 508 C CA . VAL A 1 70 ? 19.313 -7.347 -18.408 1.00 94.44 70 VAL A CA 1
ATOM 509 C C . VAL A 1 70 ? 19.007 -6.653 -19.734 1.00 94.44 70 VAL A C 1
ATOM 511 O O . VAL A 1 70 ? 19.932 -6.272 -20.442 1.00 94.44 70 VAL A O 1
ATOM 514 N N . ALA A 1 71 ? 17.730 -6.409 -20.034 1.00 93.62 71 ALA A N 1
ATOM 515 C CA . ALA A 1 71 ? 17.317 -5.730 -21.256 1.00 93.62 71 ALA A CA 1
ATOM 516 C C . ALA A 1 71 ? 17.856 -4.294 -21.340 1.00 93.62 71 ALA A C 1
ATOM 518 O O . ALA A 1 71 ? 18.295 -3.876 -22.406 1.00 93.62 71 ALA A O 1
ATOM 519 N N . SER A 1 72 ? 17.883 -3.557 -20.225 1.00 91.69 72 SER A N 1
ATOM 520 C CA . SER A 1 72 ? 18.425 -2.193 -20.184 1.00 91.69 72 SER A CA 1
ATOM 521 C C . SER A 1 72 ? 19.940 -2.176 -20.374 1.00 91.69 72 SER A C 1
ATOM 523 O O . SER A 1 72 ? 20.448 -1.333 -21.104 1.00 91.69 72 SER A O 1
ATOM 525 N N . ALA A 1 73 ? 20.665 -3.122 -19.767 1.00 89.56 73 ALA A N 1
ATOM 526 C CA . ALA A 1 73 ? 22.102 -3.265 -19.987 1.00 89.56 73 ALA A CA 1
ATOM 527 C C . ALA A 1 73 ? 22.406 -3.628 -21.450 1.00 89.56 73 ALA A C 1
ATOM 529 O O . ALA A 1 73 ? 23.301 -3.042 -22.054 1.00 89.56 73 ALA A O 1
ATOM 530 N N . SER A 1 74 ? 21.626 -4.535 -22.051 1.00 89.31 74 SER A N 1
ATOM 531 C CA . SER A 1 74 ? 21.733 -4.858 -23.478 1.00 89.31 74 SER A CA 1
ATOM 532 C C . SER A 1 74 ? 21.417 -3.656 -24.369 1.00 89.31 74 SER A C 1
ATOM 534 O O . SER A 1 74 ? 22.142 -3.417 -25.325 1.00 89.31 74 SER A O 1
ATOM 536 N N . ALA A 1 75 ? 20.382 -2.873 -24.052 1.00 87.75 75 ALA A N 1
ATOM 537 C CA . ALA A 1 75 ? 20.042 -1.658 -24.791 1.00 87.75 75 ALA A CA 1
ATOM 538 C C . ALA A 1 75 ? 21.166 -0.610 -24.740 1.00 87.75 75 ALA A C 1
ATOM 540 O O . ALA A 1 75 ? 21.425 0.052 -25.740 1.00 87.75 75 ALA A O 1
ATOM 541 N N . THR A 1 76 ? 21.860 -0.495 -23.603 1.00 85.88 76 THR A N 1
ATOM 542 C CA . THR A 1 76 ? 23.036 0.375 -23.454 1.00 85.88 76 THR A CA 1
ATOM 543 C C . THR A 1 76 ? 24.218 -0.108 -24.283 1.00 85.88 76 THR A C 1
ATOM 545 O O . THR A 1 76 ? 24.819 0.694 -24.979 1.00 85.88 76 THR A O 1
ATOM 548 N N . LEU A 1 77 ? 24.515 -1.409 -24.281 1.00 84.06 77 LEU A N 1
ATOM 549 C CA . LEU A 1 77 ? 25.596 -1.976 -25.100 1.00 84.06 77 LEU A CA 1
ATOM 550 C C . LEU A 1 77 ? 25.325 -1.911 -26.613 1.00 84.06 77 LEU A C 1
ATOM 552 O O . LEU A 1 77 ? 26.238 -2.118 -27.404 1.00 84.06 77 LEU A O 1
ATOM 556 N N . LEU A 1 78 ? 24.074 -1.677 -27.012 1.00 84.31 78 LEU A N 1
ATOM 557 C CA . LEU A 1 78 ? 23.646 -1.557 -28.405 1.00 84.31 78 LEU A CA 1
ATOM 558 C C . LEU A 1 78 ? 23.396 -0.097 -28.832 1.00 84.31 78 LEU A C 1
ATOM 560 O O . LEU A 1 78 ? 22.872 0.113 -29.922 1.00 84.31 78 LEU A O 1
ATOM 564 N N . ASP A 1 79 ? 23.706 0.898 -27.991 1.00 81.50 79 ASP A N 1
ATOM 565 C CA . ASP A 1 79 ? 23.435 2.328 -28.243 1.00 81.50 79 ASP A CA 1
ATOM 566 C C . ASP A 1 79 ? 21.961 2.653 -28.570 1.00 81.50 79 ASP A C 1
ATOM 568 O O . ASP A 1 79 ? 21.635 3.591 -29.301 1.00 81.50 79 ASP A O 1
ATOM 572 N N . ILE A 1 80 ? 21.030 1.881 -27.999 1.00 80.62 80 ILE A N 1
ATOM 573 C CA . ILE A 1 80 ? 19.582 2.112 -28.129 1.00 80.62 80 ILE A CA 1
ATOM 574 C C . ILE A 1 80 ? 19.088 3.084 -27.044 1.00 80.62 80 ILE A C 1
ATOM 576 O O . ILE A 1 80 ? 18.130 3.830 -27.244 1.00 80.62 80 ILE A O 1
ATOM 580 N N . THR A 1 81 ? 19.707 3.072 -25.863 1.00 75.56 81 THR A N 1
ATOM 581 C CA . THR A 1 81 ? 19.211 3.808 -24.692 1.00 75.56 81 THR A CA 1
ATOM 582 C C . THR A 1 81 ? 19.502 5.307 -24.789 1.00 75.56 81 THR A C 1
ATOM 584 O O . THR A 1 81 ? 20.659 5.710 -24.829 1.00 75.56 81 THR A O 1
ATOM 587 N N . ARG A 1 82 ? 18.457 6.147 -24.729 1.00 71.31 82 ARG A N 1
ATOM 588 C CA . ARG A 1 82 ? 18.579 7.623 -24.669 1.00 71.31 82 ARG A CA 1
ATOM 589 C C . ARG A 1 82 ? 17.890 8.278 -23.468 1.00 71.31 82 ARG A C 1
ATOM 591 O O . ARG A 1 82 ? 17.824 9.500 -23.376 1.00 71.31 82 ARG A O 1
ATOM 598 N N . GLU A 1 83 ? 17.368 7.477 -22.545 1.00 73.44 83 GLU A N 1
ATOM 599 C CA . GLU A 1 83 ? 16.602 7.940 -21.384 1.00 73.44 83 GLU A CA 1
ATOM 600 C C . GLU A 1 83 ? 17.235 7.484 -20.054 1.00 73.44 83 GLU A C 1
ATOM 602 O O . GLU A 1 83 ? 17.975 6.498 -20.037 1.00 73.44 83 GLU A O 1
ATOM 607 N N . PRO A 1 84 ? 16.934 8.140 -18.913 1.00 70.50 84 PRO A N 1
ATOM 608 C CA . PRO A 1 84 ? 17.585 7.874 -17.625 1.00 70.50 84 PRO A CA 1
ATOM 609 C C . PRO A 1 84 ? 17.073 6.603 -16.904 1.00 70.50 84 PRO A C 1
ATOM 611 O O . PRO A 1 84 ? 16.892 6.602 -15.687 1.00 70.50 84 PRO A O 1
ATOM 614 N N . TYR A 1 85 ? 16.846 5.503 -17.634 1.00 85.12 85 TYR A N 1
ATOM 615 C CA . TYR A 1 85 ? 16.458 4.181 -17.107 1.00 85.12 85 TYR A CA 1
ATOM 616 C C . TYR A 1 85 ? 15.160 4.159 -16.279 1.00 85.12 85 TYR A C 1
ATOM 618 O O . TYR A 1 85 ? 15.084 3.548 -15.204 1.00 85.12 85 TYR A O 1
ATOM 626 N N . ILE A 1 86 ? 14.099 4.782 -16.797 1.00 90.38 86 ILE A N 1
ATOM 627 C CA . ILE A 1 86 ? 12.800 4.894 -16.111 1.00 90.38 86 ILE A CA 1
ATOM 628 C C . ILE A 1 86 ? 12.210 3.506 -15.804 1.00 90.38 86 ILE A C 1
ATOM 630 O O . ILE A 1 86 ? 11.676 3.281 -14.714 1.00 90.38 86 ILE A O 1
ATOM 634 N N . ALA A 1 87 ? 12.350 2.549 -16.726 1.00 92.62 87 ALA A N 1
ATOM 635 C CA . ALA A 1 87 ? 11.890 1.172 -16.535 1.00 92.62 87 ALA A CA 1
ATOM 636 C C . ALA A 1 87 ? 12.539 0.498 -15.310 1.00 92.62 87 ALA A C 1
ATOM 638 O O . ALA A 1 87 ? 11.841 -0.097 -14.482 1.00 92.62 87 ALA A O 1
ATOM 639 N N . THR A 1 88 ? 13.859 0.643 -15.155 1.00 94.12 88 THR A N 1
ATOM 640 C CA . THR A 1 88 ? 14.622 0.093 -14.025 1.00 94.12 88 THR A CA 1
ATOM 641 C C . THR A 1 88 ? 14.216 0.751 -12.712 1.00 94.12 88 THR A C 1
ATOM 643 O O . THR A 1 88 ? 13.974 0.048 -11.730 1.00 94.12 88 THR A O 1
ATOM 646 N N . ALA A 1 89 ? 14.045 2.077 -12.692 1.00 95.38 89 ALA A N 1
ATOM 647 C CA . ALA A 1 89 ? 13.568 2.795 -11.511 1.00 95.38 89 ALA A CA 1
ATOM 648 C C . ALA A 1 89 ? 12.164 2.322 -11.082 1.00 95.38 89 ALA A C 1
ATOM 650 O O . ALA A 1 89 ? 11.921 2.072 -9.900 1.00 95.38 89 ALA A O 1
ATOM 651 N N . LEU A 1 90 ? 11.242 2.111 -12.029 1.00 96.06 90 LEU A N 1
ATOM 652 C CA . LEU A 1 90 ? 9.901 1.586 -11.745 1.00 96.06 90 LEU A CA 1
ATOM 653 C C . LEU A 1 90 ? 9.923 0.140 -11.226 1.00 96.06 90 LEU A C 1
ATOM 655 O O . LEU A 1 90 ? 9.155 -0.202 -10.321 1.00 96.06 90 LEU A O 1
ATOM 659 N N . ALA A 1 91 ? 10.793 -0.711 -11.773 1.00 96.62 91 ALA A N 1
ATOM 660 C CA . ALA A 1 91 ? 10.982 -2.077 -11.288 1.00 96.62 91 ALA A CA 1
ATOM 661 C C . ALA A 1 91 ? 11.578 -2.091 -9.868 1.00 96.62 91 ALA A C 1
ATOM 663 O O . ALA A 1 91 ? 11.093 -2.816 -8.996 1.00 96.62 91 ALA A O 1
ATOM 664 N N . LEU A 1 92 ? 12.561 -1.229 -9.596 1.00 97.38 92 LEU A N 1
ATOM 665 C CA . LEU A 1 92 ? 13.166 -1.065 -8.273 1.00 97.38 92 LEU A CA 1
ATOM 666 C C . LEU A 1 92 ? 12.200 -0.485 -7.247 1.00 97.38 92 LE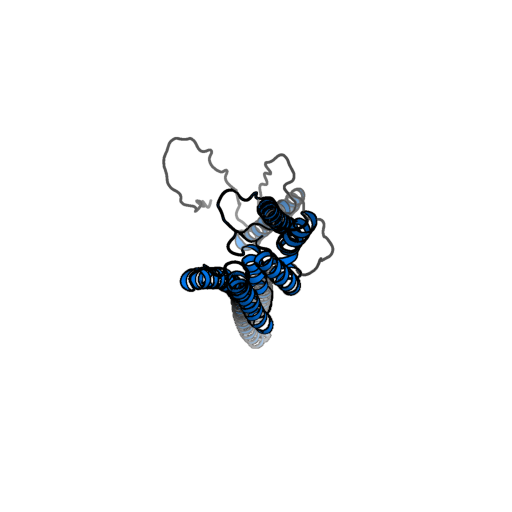U A C 1
ATOM 668 O O . LEU A 1 92 ? 12.200 -0.938 -6.104 1.00 97.38 92 LEU A O 1
ATOM 672 N N . HIS A 1 93 ? 11.326 0.440 -7.647 1.00 97.81 93 HIS A N 1
ATOM 673 C CA . HIS A 1 93 ? 10.226 0.887 -6.802 1.00 97.81 93 HIS A CA 1
ATOM 674 C C . HIS A 1 93 ? 9.308 -0.276 -6.420 1.00 97.81 93 HIS A C 1
ATOM 676 O O . HIS A 1 93 ? 8.942 -0.408 -5.256 1.00 97.81 93 HIS A O 1
ATOM 682 N N . ALA A 1 94 ? 8.955 -1.149 -7.369 1.00 96.69 94 ALA A N 1
ATOM 683 C CA . ALA A 1 94 ? 8.106 -2.305 -7.097 1.00 96.69 94 ALA A CA 1
ATOM 684 C C . ALA A 1 94 ? 8.789 -3.326 -6.169 1.00 96.69 94 ALA A C 1
ATOM 686 O O . ALA A 1 94 ? 8.176 -3.782 -5.206 1.00 96.69 94 ALA A O 1
ATOM 687 N N . VAL A 1 95 ? 10.073 -3.628 -6.378 1.00 97.75 95 VAL A N 1
ATOM 688 C CA . VAL A 1 95 ? 10.871 -4.463 -5.458 1.00 97.75 95 VAL A CA 1
ATOM 689 C C . VAL A 1 95 ? 10.987 -3.805 -4.082 1.00 97.75 95 VAL A C 1
ATOM 691 O O . VAL A 1 95 ? 10.823 -4.458 -3.052 1.00 97.75 95 VAL A O 1
ATOM 694 N N . GLY A 1 96 ? 11.185 -2.491 -4.053 1.00 96.81 96 GLY A N 1
ATOM 695 C CA . GLY A 1 96 ? 11.110 -1.649 -2.868 1.00 96.81 96 GLY A CA 1
ATOM 696 C C . GLY A 1 96 ? 9.708 -1.581 -2.258 1.00 96.81 96 GLY A C 1
ATOM 697 O O . GLY A 1 96 ? 9.598 -1.237 -1.097 1.00 96.81 96 GLY A O 1
ATOM 698 N N . ARG A 1 97 ? 8.629 -1.939 -2.957 1.00 96.94 97 ARG A N 1
ATOM 699 C CA . ARG A 1 97 ? 7.259 -1.860 -2.428 1.00 96.94 97 ARG A CA 1
ATOM 700 C C . ARG A 1 97 ? 6.656 -3.204 -2.030 1.00 96.94 97 ARG A C 1
ATOM 702 O O . ARG A 1 97 ? 5.796 -3.230 -1.159 1.00 96.94 97 ARG A O 1
ATOM 709 N N . TYR A 1 98 ? 7.098 -4.314 -2.607 1.00 95.31 98 TYR A N 1
ATOM 710 C CA . TYR A 1 98 ? 6.420 -5.601 -2.409 1.00 95.31 98 TYR A CA 1
ATOM 711 C C . TYR A 1 98 ? 7.311 -6.704 -1.828 1.00 95.31 98 TYR A C 1
ATOM 713 O O . TYR A 1 98 ? 6.787 -7.640 -1.233 1.00 95.31 98 TYR A O 1
ATOM 721 N N . GLU A 1 99 ? 8.640 -6.593 -1.914 1.00 96.19 99 GLU A N 1
ATOM 722 C CA . GLU A 1 99 ? 9.546 -7.617 -1.367 1.00 96.19 99 GLU A CA 1
ATOM 723 C C . GLU A 1 99 ? 9.981 -7.317 0.080 1.00 96.19 99 GLU A C 1
ATOM 725 O O . GLU A 1 99 ? 9.987 -6.163 0.501 1.00 96.19 99 GLU A O 1
ATOM 730 N N . PRO A 1 100 ? 10.385 -8.315 0.882 1.00 94.94 100 PRO A N 1
ATOM 731 C CA . PRO A 1 100 ? 10.994 -8.071 2.184 1.00 94.94 100 PRO A CA 1
ATOM 732 C C . PRO A 1 100 ? 12.414 -7.485 2.040 1.00 94.94 100 PRO A C 1
ATOM 734 O O . PRO A 1 100 ? 13.103 -7.775 1.056 1.00 94.94 100 PRO A O 1
ATOM 737 N N . PRO A 1 101 ? 12.925 -6.747 3.049 1.00 93.31 101 PRO A N 1
ATOM 738 C CA . PRO A 1 101 ? 14.234 -6.081 2.987 1.00 93.31 101 PRO A CA 1
ATOM 739 C C . PRO A 1 101 ? 15.399 -7.040 2.700 1.00 93.31 101 PRO A C 1
ATOM 741 O O . PRO A 1 101 ? 16.332 -6.678 1.988 1.00 93.31 101 PRO A O 1
ATOM 744 N N . ARG A 1 102 ? 15.304 -8.291 3.178 1.00 95.06 102 ARG A N 1
ATOM 745 C CA . ARG A 1 102 ? 16.302 -9.352 2.944 1.00 95.06 102 ARG A CA 1
ATOM 746 C C . ARG A 1 102 ? 16.472 -9.722 1.466 1.00 95.06 102 ARG A C 1
ATOM 748 O O . ARG A 1 102 ? 17.534 -10.199 1.095 1.00 95.06 102 ARG A O 1
ATOM 755 N N . ARG A 1 103 ? 15.440 -9.525 0.638 1.00 95.75 103 ARG A N 1
ATOM 756 C CA . ARG A 1 103 ? 15.488 -9.763 -0.816 1.00 95.75 103 ARG A CA 1
ATOM 757 C C . ARG A 1 103 ? 15.612 -8.462 -1.598 1.00 95.75 103 ARG A C 1
ATOM 759 O O . ARG A 1 103 ? 16.343 -8.411 -2.579 1.00 95.75 103 ARG A O 1
ATOM 766 N N . SER A 1 104 ? 14.939 -7.398 -1.152 1.00 95.44 104 SER A N 1
ATOM 767 C CA . SER A 1 104 ? 14.893 -6.138 -1.894 1.00 95.44 104 SER A CA 1
ATOM 768 C C . SER A 1 104 ? 16.220 -5.383 -1.900 1.00 95.44 104 SER A C 1
ATOM 770 O O . SER A 1 104 ? 16.510 -4.718 -2.885 1.00 95.44 104 SER A O 1
ATOM 772 N N . LEU A 1 105 ? 16.997 -5.431 -0.809 1.00 95.75 105 LEU A N 1
ATOM 773 C CA . LEU A 1 105 ? 18.296 -4.755 -0.725 1.00 95.75 105 LEU A CA 1
ATOM 774 C C . LEU A 1 105 ? 19.341 -5.392 -1.662 1.00 95.75 105 LEU A C 1
ATOM 776 O O . LEU A 1 105 ? 19.858 -4.666 -2.510 1.00 95.75 105 LEU A O 1
ATOM 780 N N . PRO A 1 106 ? 19.635 -6.711 -1.593 1.00 97.62 106 PRO A N 1
ATOM 781 C CA . PRO A 1 106 ? 20.615 -7.310 -2.498 1.00 97.62 106 PRO A CA 1
ATOM 782 C C . PRO A 1 106 ? 20.180 -7.206 -3.962 1.00 97.62 106 PRO A C 1
ATOM 784 O O . PRO A 1 106 ? 21.008 -6.899 -4.810 1.00 97.62 106 PRO A O 1
ATOM 787 N N . ALA A 1 107 ? 18.886 -7.369 -4.267 1.00 95.50 107 ALA A N 1
ATOM 788 C CA . ALA A 1 107 ? 18.381 -7.197 -5.628 1.00 95.50 107 ALA A CA 1
ATOM 789 C C . ALA A 1 107 ? 18.603 -5.770 -6.163 1.00 95.50 107 ALA A C 1
ATOM 791 O O . ALA A 1 107 ? 18.987 -5.608 -7.318 1.00 95.50 107 ALA A O 1
ATOM 792 N N . ALA A 1 108 ? 18.409 -4.743 -5.326 1.00 96.06 108 ALA A N 1
ATOM 793 C CA . ALA A 1 108 ? 18.669 -3.360 -5.711 1.00 96.06 108 ALA A CA 1
ATOM 794 C C . ALA A 1 108 ? 20.161 -3.091 -5.936 1.00 96.06 108 ALA A C 1
ATOM 796 O O . ALA A 1 108 ? 20.519 -2.486 -6.939 1.00 96.06 108 ALA A O 1
ATOM 797 N N . LEU A 1 109 ? 21.031 -3.587 -5.051 1.00 96.75 109 LEU A N 1
ATOM 798 C CA . LEU A 1 109 ? 22.482 -3.446 -5.200 1.00 96.75 109 LEU A CA 1
ATOM 799 C C . LEU A 1 109 ? 22.996 -4.141 -6.467 1.00 96.75 109 LEU A C 1
ATOM 801 O O . LEU A 1 109 ? 23.779 -3.550 -7.203 1.00 96.75 109 LEU A O 1
ATOM 805 N N . ILE A 1 110 ? 22.519 -5.357 -6.753 1.00 96.38 110 ILE A N 1
ATOM 806 C CA . ILE A 1 110 ? 22.873 -6.092 -7.975 1.00 96.38 110 ILE A CA 1
ATOM 807 C C . ILE A 1 110 ? 22.389 -5.333 -9.213 1.00 96.38 110 ILE A C 1
ATOM 809 O O . ILE A 1 110 ? 23.159 -5.154 -10.149 1.00 96.38 110 ILE A O 1
ATOM 813 N N . ALA A 1 111 ? 21.144 -4.849 -9.220 1.00 94.31 111 ALA A N 1
ATOM 814 C CA . ALA A 1 111 ? 20.609 -4.076 -10.340 1.00 94.31 111 ALA A CA 1
ATOM 815 C C . ALA A 1 111 ? 21.412 -2.792 -10.596 1.00 94.31 111 ALA A C 1
ATOM 817 O O . ALA A 1 111 ? 21.752 -2.499 -11.741 1.00 94.31 111 ALA A O 1
ATOM 818 N N . LEU A 1 112 ? 21.746 -2.057 -9.530 1.00 94.06 112 LEU A N 1
ATOM 819 C CA . LEU A 1 112 ? 22.569 -0.854 -9.618 1.00 94.06 112 LEU A CA 1
ATOM 820 C C . LEU A 1 112 ? 23.964 -1.173 -10.165 1.00 94.06 112 LEU A C 1
ATOM 822 O O . LEU A 1 112 ? 24.438 -0.476 -11.057 1.00 94.06 112 LEU A O 1
ATOM 826 N N . LEU A 1 113 ? 24.591 -2.248 -9.678 1.00 93.94 113 LEU A N 1
ATOM 827 C CA . LEU A 1 113 ? 25.914 -2.681 -10.118 1.00 93.94 113 LEU A CA 1
ATOM 828 C C . LEU A 1 113 ? 25.922 -3.102 -11.593 1.00 93.94 113 LEU A C 1
ATOM 830 O O . LEU A 1 113 ? 26.794 -2.670 -12.337 1.00 93.94 113 LEU A O 1
ATOM 834 N N . VAL A 1 114 ? 24.954 -3.914 -12.030 1.00 91.50 114 VAL A N 1
ATOM 835 C CA . VAL A 1 114 ? 24.876 -4.403 -13.418 1.00 91.50 114 VAL A CA 1
ATOM 836 C C . VAL A 1 114 ? 24.723 -3.246 -14.401 1.00 91.50 114 VAL A C 1
ATOM 838 O O . VAL A 1 114 ? 25.438 -3.199 -15.400 1.00 91.50 114 VAL A O 1
ATOM 841 N N . VAL A 1 115 ? 23.834 -2.292 -14.116 1.00 87.12 115 VAL A N 1
ATOM 842 C CA . VAL A 1 115 ? 23.640 -1.133 -14.999 1.00 87.12 115 VAL A CA 1
ATOM 843 C C . VAL A 1 115 ? 24.838 -0.185 -14.943 1.00 87.12 115 VAL A C 1
ATOM 845 O O . VAL A 1 115 ? 25.253 0.304 -15.986 1.00 87.12 115 VAL A O 1
ATOM 848 N N . ALA A 1 116 ? 25.448 0.028 -13.771 1.00 88.25 116 ALA A N 1
ATOM 849 C CA . ALA A 1 116 ? 26.663 0.838 -13.659 1.00 88.25 116 ALA A CA 1
ATOM 850 C C . ALA A 1 116 ? 27.829 0.239 -14.463 1.00 88.25 116 ALA A C 1
ATOM 852 O O . ALA A 1 116 ? 28.507 0.966 -15.183 1.00 88.25 116 ALA A O 1
ATOM 853 N N . ILE A 1 117 ? 28.027 -1.084 -14.404 1.00 88.25 117 ILE A N 1
ATOM 854 C CA . ILE A 1 117 ? 29.017 -1.782 -15.236 1.00 88.25 117 ILE A CA 1
ATOM 855 C C . ILE A 1 117 ? 28.671 -1.624 -16.718 1.00 88.25 117 ILE A C 1
ATOM 857 O O . ILE A 1 117 ? 29.558 -1.327 -17.508 1.00 88.25 117 ILE A O 1
ATOM 861 N N . GLY A 1 118 ? 27.399 -1.791 -17.097 1.00 84.38 118 GLY A N 1
ATOM 862 C CA . GLY A 1 118 ? 26.948 -1.616 -18.480 1.00 84.38 118 GLY A CA 1
ATOM 863 C C . GLY A 1 118 ? 27.199 -0.207 -19.021 1.00 84.38 118 GLY A C 1
ATOM 864 O O . GLY A 1 118 ? 27.646 -0.070 -20.153 1.00 84.38 118 GLY A O 1
ATOM 865 N N . LEU A 1 119 ? 26.980 0.824 -18.201 1.00 82.81 119 LEU A N 1
ATOM 866 C CA . LEU A 1 119 ? 27.271 2.223 -18.527 1.00 82.81 119 LEU A CA 1
ATOM 867 C C . LEU A 1 119 ? 28.770 2.466 -18.736 1.00 82.81 119 LEU A C 1
ATOM 869 O O . LEU A 1 119 ? 29.163 3.012 -19.761 1.00 82.81 119 LEU A O 1
ATOM 873 N N . VAL A 1 120 ? 29.605 2.026 -17.789 1.00 83.06 120 VAL A N 1
ATOM 874 C CA . VAL A 1 120 ? 31.065 2.203 -17.866 1.00 83.06 120 VAL A CA 1
ATOM 875 C C . VAL A 1 120 ? 31.657 1.415 -19.037 1.00 83.06 120 VAL A C 1
ATOM 877 O O . VAL A 1 120 ? 32.513 1.923 -19.753 1.00 83.06 120 VAL A O 1
ATOM 880 N N . ALA A 1 121 ? 31.198 0.180 -19.255 1.00 82.31 121 ALA A N 1
ATOM 881 C CA . ALA A 1 121 ? 31.644 -0.646 -20.370 1.00 82.31 121 ALA A CA 1
ATOM 882 C C . ALA A 1 121 ? 31.178 -0.075 -21.716 1.00 82.31 121 ALA A C 1
ATOM 884 O O . ALA A 1 121 ? 31.984 0.022 -22.635 1.00 82.31 121 ALA A O 1
ATOM 885 N N . GLY A 1 122 ? 29.909 0.330 -21.831 1.00 76.50 122 GLY A N 1
ATOM 886 C CA . GLY A 1 122 ? 29.376 0.941 -23.049 1.00 76.50 122 GLY A CA 1
ATOM 887 C C . GLY A 1 122 ? 30.216 2.138 -23.481 1.00 76.50 122 GLY A C 1
ATOM 888 O O . GLY A 1 122 ? 30.695 2.174 -24.608 1.00 76.50 122 GLY A O 1
ATOM 889 N N . GLU A 1 123 ? 30.513 3.050 -22.557 1.00 73.69 123 GLU A N 1
ATOM 890 C CA . GLU A 1 123 ? 31.322 4.225 -22.879 1.00 73.69 123 GLU A CA 1
ATOM 891 C C . GLU A 1 123 ? 32.780 3.866 -23.230 1.00 73.69 123 GLU A C 1
ATOM 893 O O . GLU A 1 123 ? 33.313 4.354 -24.227 1.00 73.69 123 GLU A O 1
ATOM 898 N N . ALA A 1 124 ? 33.410 2.956 -22.474 1.00 73.94 124 ALA A N 1
ATOM 899 C CA . ALA A 1 124 ? 34.798 2.545 -22.700 1.00 73.94 124 ALA A CA 1
ATOM 900 C C . ALA A 1 124 ? 35.019 1.818 -24.041 1.00 73.94 124 ALA A C 1
ATOM 902 O O . ALA A 1 124 ? 36.091 1.945 -24.635 1.00 73.94 124 ALA A O 1
ATOM 903 N N . PHE A 1 125 ? 34.037 1.039 -24.506 1.00 67.56 125 PHE A N 1
ATOM 904 C CA . PHE A 1 125 ? 34.157 0.236 -25.727 1.00 67.56 125 PHE A CA 1
ATOM 905 C C . PHE A 1 125 ? 33.568 0.910 -26.973 1.00 67.56 125 PHE A C 1
ATOM 907 O O . PHE A 1 125 ? 34.058 0.644 -28.070 1.00 67.56 125 PHE A O 1
ATOM 914 N N . LEU A 1 126 ? 32.540 1.756 -26.832 1.00 64.69 126 LEU A N 1
ATOM 915 C CA . LEU A 1 126 ? 31.780 2.304 -27.967 1.00 64.69 126 LEU A CA 1
ATOM 916 C C . LEU A 1 126 ? 32.112 3.775 -28.254 1.00 64.69 126 LEU A C 1
ATOM 918 O O . LEU A 1 126 ? 32.107 4.183 -29.414 1.00 64.69 126 LEU A O 1
ATOM 922 N N . THR A 1 127 ? 32.476 4.564 -27.237 1.00 61.59 127 THR A N 1
ATOM 923 C CA . THR A 1 127 ? 32.798 5.996 -27.386 1.00 61.59 127 THR A CA 1
ATOM 924 C C . THR A 1 127 ? 34.074 6.378 -26.623 1.00 61.59 127 THR A C 1
ATOM 926 O O . THR A 1 127 ? 34.004 7.084 -25.614 1.00 61.59 127 THR A O 1
ATOM 929 N N . PRO A 1 128 ? 35.271 5.994 -27.116 1.00 58.75 128 PRO A N 1
ATOM 930 C CA . PRO A 1 128 ? 36.544 6.214 -26.414 1.00 58.75 128 PRO A CA 1
ATOM 931 C C . PRO A 1 128 ? 36.932 7.690 -26.204 1.00 58.75 128 PRO A C 1
ATOM 933 O O . PRO A 1 128 ? 37.955 7.974 -25.587 1.00 58.75 128 PRO A O 1
ATOM 936 N N . SER A 1 129 ? 36.160 8.633 -26.753 1.00 55.56 129 SER A N 1
ATOM 937 C CA . SER A 1 129 ? 36.364 10.081 -26.642 1.00 55.56 129 SER A CA 1
ATOM 938 C C . SER A 1 129 ? 35.593 10.744 -25.490 1.00 55.56 129 SER A C 1
ATOM 940 O O . SER A 1 129 ? 35.720 11.956 -25.321 1.00 55.56 129 SER A O 1
ATOM 942 N N . GLY A 1 130 ? 34.777 9.998 -24.735 1.00 58.25 130 GLY A N 1
ATOM 943 C CA . GLY A 1 130 ? 34.039 10.519 -23.578 1.00 58.25 130 GLY A CA 1
ATOM 944 C C . GLY A 1 130 ? 34.961 10.867 -22.404 1.00 58.25 130 GLY A C 1
ATOM 945 O O . GLY A 1 130 ? 35.920 10.151 -22.115 1.00 58.25 130 GLY A O 1
ATOM 946 N N . SER A 1 131 ? 34.693 11.982 -21.721 1.00 61.38 131 SER A N 1
ATOM 947 C CA . SER A 1 131 ? 35.382 12.314 -20.472 1.00 61.38 131 SER A CA 1
ATOM 948 C C . SER A 1 131 ? 34.855 11.423 -19.347 1.00 61.38 131 SER A C 1
ATOM 950 O O . SER A 1 131 ? 33.648 11.270 -19.203 1.00 61.38 131 SER A O 1
ATOM 952 N N . ILE A 1 132 ? 35.728 10.924 -18.463 1.00 61.88 132 ILE A N 1
ATOM 953 C CA . ILE A 1 132 ? 35.339 10.170 -17.245 1.00 61.88 132 ILE A CA 1
ATOM 954 C C . ILE A 1 132 ? 34.329 10.967 -16.379 1.00 61.88 132 ILE A C 1
ATOM 956 O O . ILE A 1 132 ? 33.554 10.405 -15.599 1.00 61.88 132 ILE A O 1
ATOM 960 N N . ALA A 1 133 ? 34.320 12.298 -16.510 1.00 62.25 133 ALA A N 1
ATOM 961 C CA . ALA A 1 133 ? 33.349 13.171 -15.857 1.00 62.25 133 ALA A CA 1
ATOM 962 C C . ALA A 1 133 ? 31.902 12.973 -16.367 1.00 62.25 133 ALA A C 1
ATOM 964 O O . ALA A 1 133 ? 30.965 13.103 -15.579 1.00 62.25 133 ALA A O 1
ATOM 965 N N . ASP A 1 134 ? 31.708 12.613 -17.638 1.00 68.56 134 ASP A N 1
ATOM 966 C CA . ASP A 1 134 ? 30.384 12.494 -18.258 1.00 68.56 134 ASP A CA 1
ATOM 967 C C . ASP A 1 134 ? 29.696 11.177 -17.857 1.00 68.56 134 ASP A C 1
ATOM 969 O O . ASP A 1 134 ? 28.549 11.181 -17.392 1.00 68.56 134 ASP A O 1
ATOM 973 N N . SER A 1 135 ? 30.414 10.050 -17.894 1.00 69.56 135 SER A N 1
ATOM 974 C CA . SER A 1 135 ? 29.889 8.767 -17.403 1.00 69.56 135 SER A CA 1
ATOM 975 C C . SER A 1 135 ? 29.702 8.723 -15.896 1.00 69.56 135 SER A C 1
ATOM 977 O O . SER A 1 135 ? 28.715 8.152 -15.426 1.00 69.56 135 SER A O 1
ATOM 979 N N . SER A 1 136 ? 30.584 9.345 -15.108 1.00 77.06 136 SER A N 1
ATOM 980 C CA . SER A 1 136 ? 30.366 9.434 -13.656 1.00 77.06 136 SER A CA 1
ATOM 981 C C . SER A 1 136 ? 29.107 10.242 -13.311 1.00 77.06 136 SER A C 1
ATOM 983 O O . SER A 1 136 ? 28.380 9.869 -12.385 1.00 77.06 136 SER A O 1
ATOM 985 N N . GLY A 1 137 ? 28.777 11.270 -14.103 1.00 81.94 137 GLY A N 1
ATOM 986 C CA . GLY A 1 137 ? 27.512 12.002 -14.015 1.00 81.94 137 GLY A CA 1
ATOM 987 C C . GLY A 1 137 ? 26.285 11.128 -14.307 1.00 81.94 137 GLY A C 1
ATOM 988 O O . GLY A 1 137 ? 25.336 11.118 -13.519 1.00 81.94 137 GLY A O 1
ATOM 989 N N . LEU A 1 138 ? 26.312 10.344 -15.391 1.00 80.44 138 LEU A N 1
ATOM 990 C CA . LEU A 1 138 ? 25.217 9.434 -15.763 1.00 80.44 138 LEU A CA 1
ATOM 991 C C . LEU A 1 138 ? 25.013 8.304 -14.748 1.00 80.44 138 LEU A C 1
ATOM 993 O O . LEU A 1 138 ? 23.877 8.027 -14.358 1.00 80.44 138 LEU A O 1
ATOM 997 N N . VAL A 1 139 ? 26.097 7.685 -14.271 1.00 85.69 139 VAL A N 1
ATOM 998 C CA . VAL A 1 139 ? 26.048 6.658 -13.217 1.00 85.69 139 VAL A CA 1
ATOM 999 C C . VAL A 1 139 ? 25.497 7.251 -11.919 1.00 85.69 139 VAL A C 1
ATOM 1001 O O . VAL A 1 139 ? 24.653 6.630 -11.269 1.00 85.69 139 VAL A O 1
ATOM 1004 N N . GLY A 1 140 ? 25.916 8.469 -11.562 1.00 88.00 140 GLY A N 1
ATOM 1005 C CA . GLY A 1 140 ? 25.400 9.197 -10.404 1.00 88.00 140 GLY A CA 1
ATOM 1006 C C . GLY A 1 140 ? 23.902 9.490 -10.510 1.00 88.00 140 GLY A C 1
ATOM 1007 O O . GLY A 1 140 ? 23.150 9.188 -9.581 1.00 88.00 140 GLY A O 1
ATOM 1008 N N . LEU A 1 141 ? 23.445 10.012 -11.654 1.00 88.75 141 LEU A N 1
ATOM 1009 C CA . LEU A 1 141 ? 22.030 10.290 -11.915 1.00 88.75 141 LEU A CA 1
ATOM 1010 C C . LEU A 1 141 ? 21.187 9.010 -11.875 1.00 88.75 141 LEU A C 1
ATOM 1012 O O . LEU A 1 141 ? 20.143 8.974 -11.220 1.00 88.75 141 LEU A O 1
ATOM 1016 N N . PHE A 1 142 ? 21.653 7.946 -12.530 1.00 89.31 142 PHE A N 1
ATOM 1017 C CA . PHE A 1 142 ? 21.004 6.640 -12.498 1.00 89.31 142 PHE A CA 1
ATOM 1018 C C . PHE A 1 142 ? 20.898 6.102 -11.067 1.00 89.31 142 PHE A C 1
ATOM 1020 O O . PHE A 1 142 ? 19.815 5.690 -10.644 1.00 89.31 142 PHE A O 1
ATOM 1027 N N . GLY A 1 143 ? 21.996 6.138 -10.308 1.00 91.62 143 GLY A N 1
ATOM 1028 C CA . GLY A 1 143 ? 22.035 5.703 -8.916 1.00 91.62 143 GLY A CA 1
ATOM 1029 C C . GLY A 1 143 ? 21.066 6.489 -8.036 1.00 91.62 143 GLY A C 1
ATOM 1030 O O . GLY A 1 143 ? 20.343 5.892 -7.237 1.00 91.62 143 GLY A O 1
ATOM 1031 N N . LEU A 1 144 ? 20.982 7.807 -8.232 1.00 93.69 144 LEU A N 1
ATOM 1032 C CA . LEU A 1 144 ? 20.060 8.679 -7.510 1.00 93.69 144 LEU A CA 1
ATOM 1033 C C . LEU A 1 144 ? 18.594 8.353 -7.825 1.00 93.69 144 LEU A C 1
ATOM 1035 O O . LEU A 1 144 ? 17.797 8.174 -6.904 1.00 93.69 144 LEU A O 1
ATOM 1039 N N . LEU A 1 145 ? 18.232 8.236 -9.106 1.00 93.81 145 LEU A N 1
ATOM 1040 C CA . LEU A 1 145 ? 16.858 7.943 -9.527 1.00 93.81 145 LEU A CA 1
ATOM 1041 C C . LEU A 1 145 ? 16.419 6.541 -9.096 1.00 93.81 145 LEU A C 1
ATOM 1043 O O . LEU A 1 145 ? 15.362 6.372 -8.489 1.00 93.81 145 LEU A O 1
ATOM 1047 N N . SER A 1 146 ? 17.246 5.535 -9.366 1.00 93.62 146 SER A N 1
ATOM 1048 C CA . SER A 1 146 ? 16.956 4.129 -9.078 1.00 93.62 146 SER A CA 1
ATOM 1049 C C . SER A 1 146 ? 17.001 3.818 -7.582 1.00 93.62 146 SER A C 1
ATOM 1051 O O . SER A 1 146 ? 16.102 3.156 -7.052 1.00 93.62 146 SER A O 1
ATOM 1053 N N . GLY A 1 147 ? 18.007 4.340 -6.876 1.00 95.25 147 GLY A N 1
ATOM 1054 C CA . GLY A 1 147 ? 18.114 4.242 -5.422 1.00 95.25 147 GLY A CA 1
ATOM 1055 C C . GLY A 1 147 ? 16.981 4.988 -4.719 1.00 95.25 147 GLY A C 1
ATOM 1056 O O . GLY A 1 147 ? 16.358 4.441 -3.808 1.00 95.25 147 GLY A O 1
ATOM 1057 N N . GLY A 1 148 ? 16.639 6.188 -5.198 1.00 96.50 148 GLY A N 1
ATOM 1058 C CA . GLY A 1 148 ? 15.496 6.966 -4.724 1.00 96.50 148 GLY A CA 1
ATOM 1059 C C . GLY A 1 148 ? 14.164 6.248 -4.944 1.00 96.50 148 GLY A C 1
ATOM 1060 O O . GLY A 1 148 ? 13.344 6.180 -4.030 1.00 96.50 148 GLY A O 1
ATOM 1061 N N . ALA A 1 149 ? 13.959 5.634 -6.112 1.00 96.69 149 ALA A N 1
ATOM 1062 C CA . ALA A 1 149 ? 12.751 4.873 -6.421 1.00 96.69 149 ALA A CA 1
ATOM 1063 C C . ALA A 1 149 ? 12.583 3.646 -5.507 1.00 96.69 149 ALA A C 1
ATOM 1065 O O . ALA A 1 149 ? 11.489 3.416 -4.972 1.00 96.69 149 ALA A O 1
ATOM 1066 N N . TRP A 1 150 ? 13.669 2.900 -5.267 1.00 97.81 150 TRP A N 1
ATOM 1067 C CA . TRP A 1 150 ? 13.699 1.805 -4.295 1.00 97.81 150 TRP A CA 1
ATOM 1068 C C . TRP A 1 150 ? 13.407 2.293 -2.871 1.00 97.81 150 TRP A C 1
ATOM 1070 O O . TRP A 1 150 ? 12.551 1.719 -2.192 1.00 97.81 150 TRP A O 1
ATOM 1080 N N . ALA A 1 151 ? 14.066 3.371 -2.434 1.00 97.38 151 ALA A N 1
ATOM 1081 C CA . ALA A 1 151 ? 13.887 3.950 -1.105 1.00 97.38 151 ALA A CA 1
ATOM 1082 C C . ALA A 1 151 ? 12.450 4.446 -0.894 1.00 97.38 151 ALA A C 1
ATOM 1084 O O . ALA A 1 151 ? 11.852 4.175 0.146 1.00 97.38 151 ALA A O 1
ATOM 1085 N N . ALA A 1 152 ? 11.855 5.089 -1.902 1.00 97.88 152 ALA A N 1
ATOM 1086 C CA . ALA A 1 152 ? 10.460 5.513 -1.883 1.00 97.88 152 ALA A CA 1
ATOM 1087 C C . ALA A 1 152 ? 9.512 4.315 -1.745 1.00 97.88 152 ALA A C 1
ATOM 1089 O O . ALA A 1 152 ? 8.610 4.331 -0.906 1.00 97.88 152 ALA A O 1
ATOM 1090 N N . GLY A 1 153 ? 9.740 3.243 -2.513 1.00 96.62 153 GLY A N 1
ATOM 1091 C CA . GLY A 1 153 ? 8.985 1.999 -2.357 1.00 96.62 153 GLY A CA 1
ATOM 1092 C C . GLY A 1 153 ? 9.085 1.464 -0.926 1.00 96.62 153 GLY A C 1
ATOM 1093 O O . GLY A 1 153 ? 8.065 1.145 -0.303 1.00 96.62 153 GLY A O 1
ATOM 1094 N N . ALA A 1 154 ? 10.311 1.417 -0.391 1.00 96.38 154 ALA A N 1
ATOM 1095 C CA . ALA A 1 154 ? 10.593 0.866 0.931 1.00 96.38 154 ALA A CA 1
ATOM 1096 C C . ALA A 1 154 ? 9.935 1.687 2.038 1.00 96.38 154 ALA A C 1
ATOM 1098 O O . ALA A 1 154 ? 9.383 1.117 2.982 1.00 96.38 154 ALA A O 1
ATOM 1099 N N . HIS A 1 155 ? 9.936 3.007 1.880 1.00 96.75 155 HIS A N 1
ATOM 1100 C CA . HIS A 1 155 ? 9.261 3.938 2.764 1.00 96.75 155 HIS A CA 1
ATOM 1101 C C . HIS A 1 155 ? 7.747 3.702 2.779 1.00 96.75 155 HIS A C 1
ATOM 1103 O O . HIS A 1 155 ? 7.162 3.570 3.853 1.00 96.75 155 HIS A O 1
ATOM 1109 N N . PHE A 1 156 ? 7.103 3.558 1.615 1.00 95.62 156 PHE A N 1
ATOM 1110 C CA . PHE A 1 156 ? 5.667 3.276 1.575 1.00 95.62 156 PHE A CA 1
ATOM 1111 C C . PHE A 1 156 ? 5.309 1.935 2.231 1.00 95.62 156 PHE A C 1
ATOM 1113 O O . PHE A 1 156 ? 4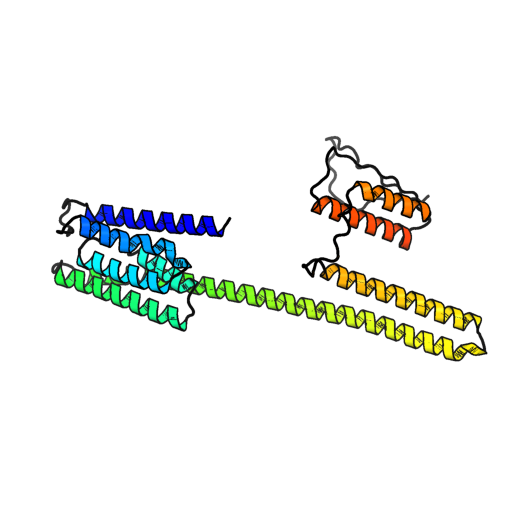.313 1.873 2.944 1.00 95.62 156 PHE A O 1
ATOM 1120 N N . ARG A 1 157 ? 6.129 0.879 2.087 1.00 94.00 157 ARG A N 1
ATOM 1121 C CA . ARG A 1 157 ? 5.916 -0.375 2.848 1.00 94.00 157 ARG A CA 1
ATOM 1122 C C . ARG A 1 157 ? 5.930 -0.152 4.350 1.00 94.00 157 ARG A C 1
ATOM 1124 O O . ARG A 1 157 ? 5.103 -0.709 5.062 1.00 94.00 157 ARG A O 1
ATOM 1131 N N . GLN A 1 158 ? 6.917 0.602 4.832 1.00 94.38 158 GLN A N 1
ATOM 1132 C CA . GLN A 1 158 ? 7.074 0.860 6.259 1.00 94.38 158 GLN A CA 1
ATOM 1133 C C . GLN A 1 158 ? 5.891 1.657 6.802 1.00 94.38 158 GLN A C 1
ATOM 1135 O O . GLN A 1 158 ? 5.396 1.328 7.875 1.00 94.38 158 GLN A O 1
ATOM 1140 N N . ARG A 1 159 ? 5.401 2.648 6.046 1.00 95.31 159 ARG A N 1
ATOM 1141 C CA . ARG A 1 159 ? 4.198 3.410 6.404 1.00 95.31 159 ARG A CA 1
ATOM 1142 C C . ARG A 1 159 ? 2.956 2.533 6.461 1.00 95.31 159 ARG A C 1
ATOM 1144 O O . ARG A 1 159 ? 2.243 2.599 7.454 1.00 95.31 159 ARG A O 1
ATOM 1151 N N . ASP A 1 160 ? 2.732 1.696 5.451 1.00 93.38 160 ASP A N 1
ATOM 1152 C CA . ASP A 1 160 ? 1.578 0.789 5.416 1.00 93.38 160 ASP A CA 1
ATOM 1153 C C . ASP A 1 160 ? 1.628 -0.194 6.603 1.00 93.38 160 ASP A C 1
ATOM 1155 O O . ASP A 1 160 ? 0.635 -0.401 7.297 1.00 93.38 160 ASP A O 1
ATOM 1159 N N . ALA A 1 161 ? 2.813 -0.737 6.906 1.00 93.25 161 ALA A N 1
ATOM 1160 C CA . ALA A 1 161 ? 3.015 -1.615 8.056 1.00 93.25 161 ALA A CA 1
ATOM 1161 C C . ALA A 1 161 ? 2.844 -0.893 9.406 1.00 93.25 161 ALA A C 1
ATOM 1163 O O . ALA A 1 161 ? 2.367 -1.500 10.362 1.00 93.25 161 ALA A O 1
ATOM 1164 N N . ALA A 1 162 ? 3.240 0.377 9.509 1.00 94.44 162 ALA A N 1
ATOM 1165 C CA . ALA A 1 162 ? 3.054 1.180 10.715 1.00 94.44 162 ALA A CA 1
ATOM 1166 C C . ALA A 1 162 ? 1.576 1.525 10.942 1.00 94.44 162 ALA A C 1
ATOM 1168 O O . ALA A 1 162 ? 1.079 1.328 12.047 1.00 94.44 162 ALA A O 1
ATOM 1169 N N . ALA A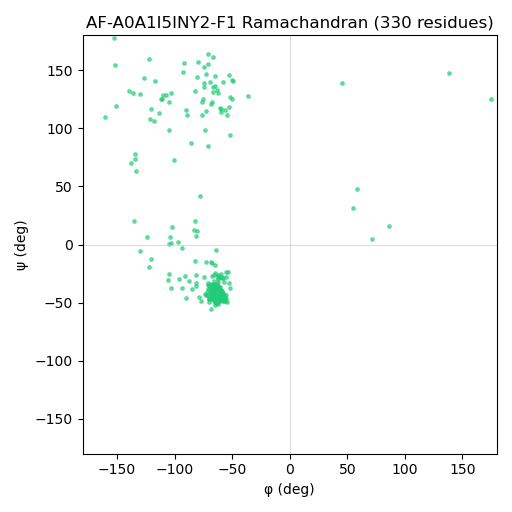 1 163 ? 0.864 1.946 9.894 1.00 95.06 163 ALA A N 1
ATOM 1170 C CA . ALA A 1 163 ? -0.562 2.261 9.956 1.00 95.06 163 ALA A CA 1
ATOM 1171 C C . ALA A 1 163 ? -1.411 1.039 10.350 1.00 95.06 163 ALA A C 1
ATOM 1173 O O . ALA A 1 163 ? -2.354 1.152 11.135 1.00 95.06 163 ALA A O 1
ATOM 1174 N N . GLU A 1 164 ? -1.053 -0.151 9.858 1.00 94.31 164 GLU A N 1
ATOM 1175 C CA . GLU A 1 164 ? -1.715 -1.395 10.260 1.00 94.31 164 GLU A CA 1
ATOM 1176 C C . GLU A 1 164 ? -1.481 -1.701 11.748 1.00 94.31 164 GLU A C 1
ATOM 1178 O O . GLU A 1 164 ? -2.423 -2.034 12.467 1.00 94.31 164 GLU A O 1
ATOM 1183 N N . ARG A 1 165 ? -0.249 -1.527 12.247 1.00 94.56 165 ARG A N 1
ATOM 1184 C CA . ARG A 1 165 ? 0.068 -1.715 13.676 1.00 94.56 165 ARG A CA 1
ATOM 1185 C C . ARG A 1 165 ? -0.670 -0.721 14.565 1.00 94.56 165 ARG A C 1
ATOM 1187 O O . ARG A 1 165 ? -1.178 -1.115 15.607 1.00 94.56 165 ARG A O 1
ATOM 1194 N N . GLU A 1 166 ? -0.751 0.540 14.155 1.00 94.88 166 GLU A N 1
ATOM 1195 C CA . GLU A 1 166 ? -1.492 1.576 14.876 1.00 94.88 166 GLU A CA 1
ATOM 1196 C C . GLU A 1 166 ? -2.987 1.243 14.931 1.00 94.88 166 GLU A C 1
ATOM 1198 O O . GLU A 1 166 ? -3.592 1.260 15.999 1.00 94.88 166 GLU A O 1
ATOM 1203 N N . THR A 1 167 ? -3.570 0.812 13.810 1.00 95.00 167 THR A N 1
ATOM 1204 C CA . THR A 1 167 ? -4.971 0.367 13.767 1.00 95.00 167 THR A CA 1
ATOM 1205 C C . THR A 1 167 ? -5.212 -0.829 14.693 1.00 95.00 167 THR A C 1
ATOM 1207 O O . THR A 1 167 ? -6.237 -0.901 15.373 1.00 95.00 167 THR A O 1
ATOM 1210 N N . GLN A 1 168 ? -4.276 -1.780 14.744 1.00 94.19 168 GLN A N 1
ATOM 1211 C CA . GLN A 1 168 ? -4.341 -2.919 15.662 1.00 94.19 168 GLN A CA 1
ATOM 1212 C C . GLN A 1 168 ? -4.212 -2.488 17.127 1.00 94.19 168 GLN A C 1
ATOM 1214 O O . GLN A 1 168 ? -4.946 -3.007 17.966 1.00 94.19 168 GLN A O 1
ATOM 1219 N N . HIS A 1 169 ? -3.342 -1.520 17.422 1.00 94.25 169 HIS A N 1
ATOM 1220 C CA . HIS A 1 169 ? -3.173 -0.950 18.755 1.00 94.25 169 HIS A CA 1
ATOM 1221 C C . HIS A 1 169 ? -4.452 -0.259 19.233 1.00 94.25 169 HIS A C 1
ATOM 1223 O O . HIS A 1 169 ? -4.983 -0.630 20.276 1.00 94.25 169 HIS A O 1
ATOM 1229 N N . ILE A 1 170 ? -5.016 0.639 18.419 1.00 94.81 170 ILE A N 1
ATOM 1230 C CA . ILE A 1 170 ? -6.272 1.339 18.723 1.00 94.81 170 ILE A CA 1
ATOM 1231 C C . ILE A 1 170 ? -7.401 0.330 18.972 1.00 94.81 170 ILE A C 1
ATOM 1233 O O . ILE A 1 170 ? -8.146 0.441 19.942 1.00 94.81 170 ILE A O 1
ATOM 1237 N N . ARG A 1 171 ? -7.511 -0.715 18.138 1.00 93.50 171 ARG A N 1
ATOM 1238 C CA . ARG A 1 171 ? -8.505 -1.784 18.339 1.00 93.50 171 ARG A CA 1
ATOM 1239 C C . ARG A 1 171 ? -8.283 -2.567 19.636 1.00 93.50 171 ARG A C 1
ATOM 1241 O O . ARG A 1 171 ? -9.256 -3.025 20.231 1.00 93.50 171 ARG A O 1
ATOM 1248 N N . ALA A 1 172 ? -7.037 -2.777 20.053 1.00 94.31 172 ALA A N 1
ATOM 1249 C CA . ALA A 1 172 ? -6.720 -3.470 21.298 1.00 94.31 172 ALA A CA 1
ATOM 1250 C C . ALA A 1 172 ? -7.041 -2.603 22.527 1.00 94.31 172 ALA A C 1
ATOM 1252 O O . ALA A 1 172 ? -7.656 -3.097 23.473 1.00 94.31 172 ALA A O 1
ATOM 1253 N N . GLU A 1 173 ? -6.700 -1.315 22.489 1.00 94.38 173 GLU A N 1
ATOM 1254 C CA . GLU A 1 173 ? -7.046 -0.345 23.534 1.00 94.38 173 GLU A CA 1
ATOM 1255 C C . GLU A 1 173 ? -8.559 -0.217 23.703 1.00 94.38 173 GLU A C 1
ATOM 1257 O O . GLU A 1 173 ? -9.063 -0.255 24.826 1.00 94.38 173 GLU A O 1
ATOM 1262 N N . GLU A 1 174 ? -9.287 -0.159 22.587 1.00 90.81 174 GLU A N 1
ATOM 1263 C CA . GLU A 1 174 ? -10.746 -0.127 22.573 1.00 90.81 174 GLU A CA 1
ATOM 1264 C C . GLU A 1 174 ? -11.343 -1.342 23.287 1.00 90.81 174 GLU A C 1
ATOM 1266 O O . GLU A 1 174 ? -12.182 -1.208 24.176 1.00 90.81 174 GLU A O 1
ATOM 1271 N N . ARG A 1 175 ? -10.855 -2.546 22.956 1.00 92.19 175 ARG A N 1
ATOM 1272 C CA . ARG A 1 175 ? -11.293 -3.793 23.602 1.00 92.19 175 ARG A CA 1
ATOM 1273 C C . ARG A 1 175 ? -11.043 -3.779 25.109 1.00 92.19 175 ARG A C 1
ATOM 1275 O O . ARG A 1 175 ? -11.895 -4.241 25.862 1.00 92.19 175 ARG A O 1
ATOM 1282 N N . LEU A 1 176 ? -9.904 -3.247 25.554 1.00 92.75 176 LEU A N 1
ATOM 1283 C CA . LEU A 1 176 ? -9.585 -3.127 26.979 1.00 92.75 176 LEU A CA 1
ATOM 1284 C C . LEU A 1 176 ? -10.428 -2.066 27.688 1.00 92.75 176 LEU A C 1
ATOM 1286 O O . LEU A 1 176 ? -10.714 -2.216 28.875 1.00 92.75 176 LEU A O 1
ATOM 1290 N N . ARG A 1 177 ? -10.796 -0.979 27.005 1.00 91.44 177 ARG A N 1
ATOM 1291 C CA . ARG A 1 177 ? -11.725 0.022 27.541 1.00 91.44 177 ARG A CA 1
ATOM 1292 C C . ARG A 1 177 ? -13.108 -0.590 27.753 1.00 91.44 177 ARG A C 1
ATOM 1294 O O . ARG A 1 177 ? -13.596 -0.560 28.874 1.00 91.44 177 ARG A O 1
ATOM 1301 N N . ILE A 1 178 ? -13.656 -1.241 26.728 1.00 88.81 178 ILE A N 1
ATOM 1302 C CA . ILE A 1 178 ? -14.950 -1.937 26.797 1.00 88.81 178 ILE A CA 1
ATOM 1303 C C . ILE A 1 178 ? -14.953 -2.976 27.922 1.00 88.81 178 ILE A C 1
ATOM 1305 O O . ILE A 1 178 ? -15.897 -3.045 28.698 1.00 88.81 178 ILE A O 1
ATOM 1309 N N . ALA A 1 179 ? -13.895 -3.785 28.042 1.00 87.81 179 ALA A N 1
ATOM 1310 C CA . ALA A 1 179 ? -13.809 -4.795 29.096 1.00 87.81 179 ALA A CA 1
ATOM 1311 C C . ALA A 1 179 ? -13.851 -4.183 30.507 1.00 87.81 179 ALA A C 1
ATOM 1313 O O . ALA A 1 179 ? -14.460 -4.769 31.398 1.00 87.81 179 ALA A O 1
ATOM 1314 N N . ARG A 1 180 ? -13.231 -3.011 30.705 1.00 90.44 180 ARG A N 1
ATOM 1315 C CA . ARG A 1 180 ? -13.272 -2.281 31.980 1.00 90.44 180 ARG A CA 1
ATOM 1316 C C . ARG A 1 180 ? -14.653 -1.699 32.259 1.00 90.44 180 ARG A C 1
ATOM 1318 O O . ARG A 1 180 ? -15.176 -1.941 33.334 1.00 90.44 180 ARG A O 1
ATOM 1325 N N . GLU A 1 181 ? -15.273 -1.042 31.283 1.00 87.94 181 GLU A N 1
ATOM 1326 C CA . GLU A 1 181 ? -16.637 -0.508 31.423 1.00 87.94 181 GLU A CA 1
ATOM 1327 C C . GLU A 1 181 ? -17.649 -1.619 31.752 1.00 87.94 181 GLU A C 1
ATOM 1329 O O . GLU A 1 181 ? -18.462 -1.481 32.666 1.00 87.94 181 GLU A O 1
ATOM 1334 N N . LEU A 1 182 ? -17.537 -2.772 31.079 1.00 87.88 182 LEU A N 1
ATOM 1335 C CA . LEU A 1 182 ? -18.334 -3.957 31.397 1.00 87.88 182 LEU A CA 1
ATOM 1336 C C . LEU A 1 182 ? -18.054 -4.470 32.813 1.00 87.88 182 LEU A C 1
ATOM 1338 O O . LEU A 1 182 ? -18.991 -4.810 33.534 1.00 87.88 182 LEU A O 1
ATOM 1342 N N . HIS A 1 183 ? -16.784 -4.546 33.217 1.00 88.38 183 HIS A N 1
ATOM 1343 C CA . HIS A 1 183 ? -16.417 -5.001 34.554 1.00 88.38 183 HIS A CA 1
ATOM 1344 C C . HIS A 1 183 ? -16.964 -4.074 35.643 1.00 88.38 183 HIS A C 1
ATOM 1346 O O . HIS A 1 183 ? -17.498 -4.570 36.630 1.00 88.38 183 HIS A O 1
ATOM 1352 N N . ASP A 1 184 ? -16.893 -2.759 35.454 1.00 90.38 184 ASP A N 1
ATOM 1353 C CA . ASP A 1 184 ? -17.377 -1.778 36.426 1.00 90.38 184 ASP A CA 1
ATOM 1354 C C . ASP A 1 184 ? -18.899 -1.878 36.602 1.00 90.38 184 ASP A C 1
ATOM 1356 O O . ASP A 1 184 ? -19.391 -1.936 37.732 1.00 90.38 184 ASP A O 1
ATOM 1360 N N . ILE A 1 185 ? -19.649 -2.009 35.502 1.00 84.88 185 ILE A N 1
ATOM 1361 C CA . ILE A 1 185 ? -21.112 -2.168 35.531 1.00 84.88 185 ILE A CA 1
ATOM 1362 C C . ILE A 1 185 ? -21.513 -3.494 36.181 1.00 84.88 185 ILE A C 1
ATOM 1364 O O . ILE A 1 185 ? -22.428 -3.534 37.008 1.00 84.88 185 ILE A O 1
ATOM 1368 N N . VAL A 1 186 ? -20.819 -4.587 35.857 1.00 86.62 186 VAL A N 1
ATOM 1369 C CA . VAL A 1 186 ? -21.072 -5.894 36.479 1.00 86.62 186 VAL A CA 1
ATOM 1370 C C . VAL A 1 186 ? -20.760 -5.846 37.975 1.00 86.62 186 VAL A C 1
ATOM 1372 O O . VAL A 1 186 ? -21.606 -6.220 38.786 1.00 86.62 186 VAL A O 1
ATOM 1375 N N . SER A 1 187 ? -19.585 -5.349 38.359 1.00 86.62 187 SER A N 1
ATOM 1376 C CA . SER A 1 187 ? -19.138 -5.288 39.754 1.00 86.62 187 SER A CA 1
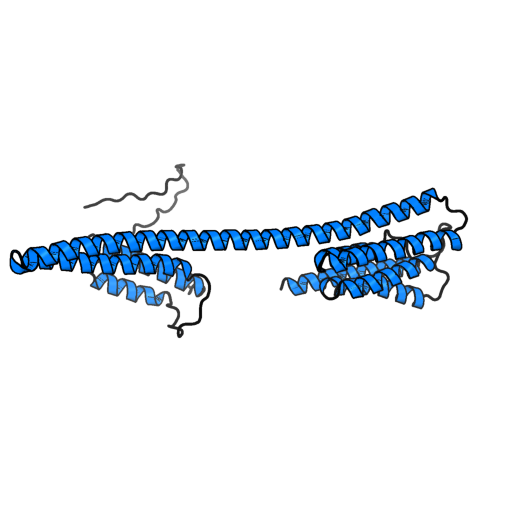ATOM 1377 C C . SER A 1 187 ? -20.042 -4.401 40.610 1.00 86.62 187 SER A C 1
ATOM 1379 O O . SER A 1 187 ? -20.389 -4.782 41.733 1.00 86.62 187 SER A O 1
ATOM 1381 N N . HIS A 1 188 ? -20.486 -3.257 40.083 1.00 85.56 188 HIS A N 1
ATOM 1382 C CA . HIS A 1 188 ? -21.403 -2.362 40.784 1.00 85.56 188 HIS A CA 1
ATOM 1383 C C . HIS A 1 188 ? -22.762 -3.027 41.050 1.00 85.56 188 HIS A C 1
ATOM 1385 O O . HIS A 1 188 ? -23.219 -3.075 42.194 1.00 85.56 188 HIS A O 1
ATOM 1391 N N . ASN A 1 189 ? -23.379 -3.611 40.018 1.00 85.62 189 ASN A N 1
ATOM 1392 C CA . ASN A 1 189 ? -24.686 -4.257 40.144 1.00 85.62 189 ASN A CA 1
ATOM 1393 C C . ASN A 1 189 ? -24.635 -5.504 41.037 1.00 85.62 189 ASN A C 1
ATOM 1395 O O . ASN A 1 189 ? -25.519 -5.695 41.872 1.00 85.62 189 ASN A O 1
ATOM 1399 N N . LEU A 1 190 ? -23.586 -6.327 40.919 1.00 89.00 190 LEU A N 1
ATOM 1400 C CA . LEU A 1 190 ? -23.396 -7.489 41.792 1.00 89.00 190 LEU A CA 1
ATOM 1401 C C . LEU A 1 190 ? -23.231 -7.078 43.259 1.00 89.00 190 LEU A C 1
ATOM 1403 O O . LEU A 1 190 ? -23.797 -7.729 44.137 1.00 89.00 190 LEU A O 1
ATOM 1407 N N . SER A 1 191 ? -22.516 -5.983 43.527 1.00 90.25 191 SER A N 1
ATOM 1408 C CA . SER A 1 191 ? -22.366 -5.449 44.884 1.00 90.25 191 SER A CA 1
ATOM 1409 C C . SER A 1 191 ? -23.710 -4.991 45.462 1.00 90.25 191 SER A C 1
ATOM 1411 O O . SER A 1 191 ? -24.035 -5.338 46.598 1.00 90.25 191 SER A O 1
ATOM 1413 N N . LEU A 1 192 ? -24.528 -4.274 44.679 1.00 87.50 192 LEU A N 1
ATOM 1414 C CA . LEU A 1 192 ? -25.860 -3.834 45.110 1.00 87.50 192 LEU A CA 1
ATOM 1415 C C . LEU A 1 192 ? -26.790 -5.025 45.391 1.00 87.50 192 LEU A C 1
ATOM 1417 O O . LEU A 1 192 ? -27.441 -5.064 46.436 1.00 87.50 192 LEU A O 1
ATOM 1421 N N . ILE A 1 193 ? -26.800 -6.021 44.500 1.00 89.44 193 ILE A N 1
ATOM 1422 C CA . ILE A 1 193 ? -27.581 -7.253 44.667 1.00 89.44 193 ILE A CA 1
ATOM 1423 C C . ILE A 1 193 ? -27.154 -7.995 45.939 1.00 89.44 193 ILE A C 1
ATOM 1425 O O . ILE A 1 193 ? -28.015 -8.419 46.708 1.00 89.44 193 ILE A O 1
ATOM 1429 N N . ALA A 1 194 ? -25.848 -8.125 46.194 1.00 88.25 194 ALA A N 1
ATOM 1430 C CA . ALA A 1 194 ? -25.332 -8.802 47.382 1.00 88.25 194 ALA A CA 1
ATOM 1431 C C . ALA A 1 194 ? -25.776 -8.109 48.682 1.00 88.25 194 ALA A C 1
ATOM 1433 O O . ALA A 1 194 ? -26.232 -8.776 49.613 1.00 88.25 194 ALA A O 1
ATOM 1434 N N . VAL A 1 195 ? -25.709 -6.773 48.732 1.00 90.25 195 VAL A N 1
ATOM 1435 C CA . VAL A 1 195 ? -26.167 -5.987 49.889 1.00 90.25 195 VAL A CA 1
ATOM 1436 C C . VAL A 1 195 ? -27.675 -6.147 50.099 1.00 90.25 195 VAL A C 1
ATOM 1438 O O . VAL A 1 195 ? -28.111 -6.459 51.208 1.00 90.25 195 VAL A O 1
ATOM 1441 N N . GLN A 1 196 ? -28.481 -5.988 49.044 1.00 88.12 196 GLN A N 1
ATOM 1442 C CA . GLN A 1 196 ? -29.939 -6.121 49.130 1.00 88.12 196 GLN A CA 1
ATOM 1443 C C . GLN A 1 196 ? -30.373 -7.538 49.521 1.00 88.12 196 GLN A C 1
ATOM 1445 O O . GLN A 1 196 ? -31.304 -7.695 50.311 1.00 88.12 196 GLN A O 1
ATOM 1450 N N . ALA A 1 197 ? -29.686 -8.567 49.018 1.00 91.88 197 ALA A N 1
ATOM 1451 C CA . ALA A 1 197 ? -29.955 -9.957 49.373 1.00 91.88 197 ALA A CA 1
ATOM 1452 C C . ALA A 1 197 ? -29.639 -10.224 50.851 1.00 91.88 197 ALA A C 1
ATOM 1454 O O . ALA A 1 197 ? -30.418 -10.888 51.535 1.00 91.88 197 ALA A O 1
ATOM 1455 N N . GLY A 1 198 ? -28.541 -9.657 51.366 1.00 90.25 198 GLY A N 1
ATOM 1456 C CA . GLY A 1 198 ? -28.199 -9.712 52.787 1.00 90.25 198 GLY A CA 1
ATOM 1457 C C . GLY A 1 198 ? -29.274 -9.079 53.675 1.00 90.25 198 GLY A C 1
ATOM 1458 O O . GLY A 1 198 ? -29.697 -9.690 54.657 1.00 90.25 198 GLY A O 1
ATOM 1459 N N . VAL A 1 199 ? -29.776 -7.897 53.295 1.00 90.88 199 VAL A N 1
ATOM 1460 C CA . VAL A 1 199 ? -30.877 -7.218 54.003 1.00 90.88 199 VAL A CA 1
ATOM 1461 C C . VAL A 1 199 ? -32.156 -8.053 53.961 1.00 90.88 199 VAL A C 1
ATOM 1463 O O . VAL A 1 199 ? -32.753 -8.291 55.009 1.00 90.88 199 VAL A O 1
ATOM 1466 N N . ALA A 1 200 ? -32.552 -8.536 52.779 1.00 91.31 200 ALA A N 1
ATOM 1467 C CA . ALA A 1 200 ? -33.752 -9.350 52.603 1.00 91.31 200 ALA A CA 1
ATOM 1468 C C . ALA A 1 200 ? -33.718 -10.609 53.479 1.00 91.31 200 ALA A C 1
ATOM 1470 O O . ALA A 1 200 ? -34.715 -10.929 54.121 1.00 91.31 200 ALA A O 1
ATOM 1471 N N . ASN A 1 201 ? -32.565 -11.284 53.547 1.00 93.62 201 ASN A N 1
ATOM 1472 C CA . ASN A 1 201 ? -32.384 -12.484 54.359 1.00 93.62 201 ASN A CA 1
ATOM 1473 C C . ASN A 1 201 ? -32.447 -12.178 55.865 1.00 93.62 201 ASN A C 1
ATOM 1475 O O . ASN A 1 201 ? -33.055 -12.926 56.623 1.00 93.62 201 ASN A O 1
ATOM 1479 N N . HIS A 1 202 ? -31.875 -11.051 56.304 1.00 93.56 202 HIS A N 1
ATOM 1480 C CA . HIS A 1 202 ? -31.884 -10.655 57.715 1.00 93.56 202 HIS A CA 1
ATOM 1481 C C . HIS A 1 202 ? -33.290 -10.321 58.241 1.00 93.56 202 HIS A C 1
ATOM 1483 O O . HIS A 1 202 ? -33.594 -10.594 59.399 1.00 93.56 202 HIS A O 1
ATOM 1489 N N . ILE A 1 203 ? -34.153 -9.744 57.397 1.00 93.31 203 ILE A N 1
ATOM 1490 C CA . ILE A 1 203 ? -35.487 -9.269 57.804 1.00 93.31 203 ILE A CA 1
ATOM 1491 C C . ILE A 1 203 ? -36.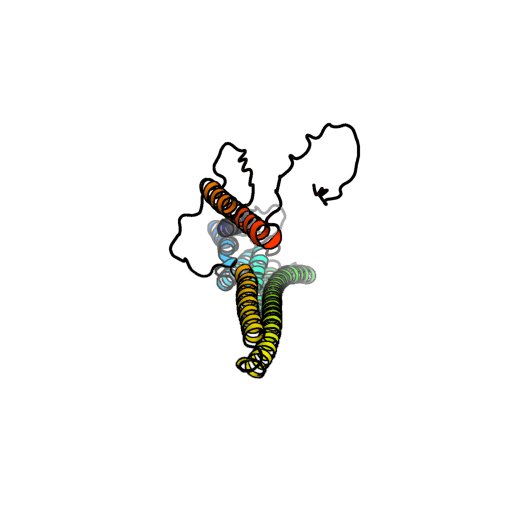633 -10.202 57.382 1.00 93.31 203 ILE A C 1
ATOM 1493 O O . ILE A 1 203 ? -37.789 -9.890 57.664 1.00 93.31 203 ILE A O 1
ATOM 1497 N N . ALA A 1 204 ? -36.344 -11.332 56.726 1.00 93.62 204 ALA A N 1
ATOM 1498 C CA . ALA A 1 204 ? -37.342 -12.202 56.093 1.00 93.62 204 ALA A CA 1
ATOM 1499 C C . ALA A 1 204 ? -38.454 -12.680 57.043 1.00 93.62 204 ALA A C 1
ATOM 1501 O O . ALA A 1 204 ? -39.629 -12.648 56.674 1.00 93.62 204 ALA A O 1
ATOM 1502 N N . GLU A 1 205 ? -38.098 -13.090 58.263 1.00 94.25 205 GLU A N 1
ATOM 1503 C CA . GLU A 1 205 ? -39.054 -13.601 59.256 1.00 94.25 205 GLU A CA 1
ATOM 1504 C C . GLU A 1 205 ? -39.783 -12.478 60.004 1.00 94.25 205 GLU A C 1
ATOM 1506 O O . GLU A 1 205 ? -40.964 -12.594 60.323 1.00 94.25 205 GLU A O 1
ATOM 1511 N N . GLN A 1 206 ? -39.085 -11.370 60.265 1.00 96.06 206 GLN A N 1
ATOM 1512 C CA . GLN A 1 206 ? -39.574 -10.278 61.112 1.00 96.06 206 GLN A CA 1
ATOM 1513 C C . GLN A 1 206 ? -40.436 -9.284 60.326 1.00 96.06 206 GLN A C 1
ATOM 1515 O O . GLN A 1 206 ? -41.420 -8.757 60.842 1.00 96.06 206 GLN A O 1
ATOM 1520 N N . ARG A 1 207 ? -40.049 -8.993 59.077 1.00 93.81 207 ARG A N 1
ATOM 1521 C CA . ARG A 1 207 ? -40.659 -7.976 58.207 1.00 93.81 207 ARG A CA 1
ATOM 1522 C C . ARG A 1 207 ? -40.791 -8.509 56.773 1.00 93.81 207 ARG A C 1
ATOM 1524 O O . ARG A 1 207 ? -40.129 -8.024 55.852 1.00 93.81 207 ARG A O 1
ATOM 1531 N N . PRO A 1 208 ? -41.691 -9.485 56.541 1.00 92.38 208 PRO A N 1
ATOM 1532 C CA . PRO A 1 208 ? -41.808 -10.182 55.257 1.00 92.38 208 PRO A CA 1
ATOM 1533 C C . PRO A 1 208 ? -42.246 -9.276 54.096 1.00 92.38 208 PRO A C 1
ATOM 1535 O O . PRO A 1 208 ? -41.966 -9.577 52.935 1.00 92.38 208 PRO A O 1
ATOM 1538 N N . ALA A 1 209 ? -42.942 -8.169 54.375 1.00 91.88 209 ALA A N 1
ATOM 1539 C CA . ALA A 1 209 ? -43.304 -7.188 53.352 1.00 91.88 209 ALA A CA 1
ATOM 1540 C C . ALA A 1 209 ? -42.067 -6.451 52.803 1.00 91.88 209 ALA A C 1
ATOM 1542 O O . ALA A 1 209 ? -41.888 -6.401 51.588 1.00 91.88 209 ALA A O 1
ATOM 1543 N N . GLU A 1 210 ? -41.182 -5.971 53.683 1.00 89.06 210 GLU A N 1
ATOM 1544 C CA . GLU A 1 210 ? -39.932 -5.294 53.306 1.00 89.06 210 GLU A CA 1
ATOM 1545 C C . GLU A 1 210 ? -38.945 -6.256 52.623 1.00 89.06 210 GLU A C 1
ATOM 1547 O O . GLU A 1 210 ? -38.309 -5.900 51.632 1.00 89.06 210 GLU A O 1
ATOM 1552 N N . ALA A 1 211 ? -38.874 -7.516 53.072 1.00 89.88 211 ALA A N 1
ATOM 1553 C CA . ALA A 1 211 ? -38.074 -8.548 52.406 1.00 89.88 211 ALA A CA 1
ATOM 1554 C C . ALA A 1 211 ? -38.512 -8.774 50.947 1.00 89.88 211 ALA A C 1
ATOM 1556 O O . ALA A 1 211 ? -37.676 -8.882 50.047 1.00 89.88 211 ALA A O 1
ATOM 1557 N N . ARG A 1 212 ? -39.828 -8.800 50.681 1.00 91.19 212 ARG A N 1
ATOM 1558 C CA . ARG A 1 212 ? -40.357 -8.900 49.310 1.00 91.19 212 ARG A CA 1
ATOM 1559 C C . ARG A 1 212 ? -40.017 -7.674 48.466 1.00 91.19 212 ARG A C 1
ATOM 1561 O O . ARG A 1 212 ? -39.807 -7.823 47.267 1.00 91.19 212 ARG A O 1
ATOM 1568 N N . GLU A 1 213 ? -39.972 -6.486 49.055 1.00 88.31 213 GLU A N 1
ATOM 1569 C CA . GLU A 1 213 ? -39.595 -5.260 48.348 1.00 88.31 213 GLU A CA 1
ATOM 1570 C C . GLU A 1 213 ? -38.112 -5.263 47.951 1.00 88.31 213 GLU A C 1
ATOM 1572 O O . GLU A 1 213 ? -37.789 -4.989 46.793 1.00 88.31 213 GLU A O 1
ATOM 1577 N N . ALA A 1 214 ? -37.224 -5.699 48.850 1.00 86.62 214 ALA A N 1
ATOM 1578 C CA . ALA A 1 214 ? -35.808 -5.901 48.543 1.00 86.62 214 ALA A CA 1
ATOM 1579 C C . ALA A 1 214 ? -35.599 -6.920 47.404 1.00 86.62 214 ALA A C 1
ATOM 1581 O O . ALA A 1 214 ? -34.835 -6.658 46.476 1.00 86.62 214 ALA A O 1
ATOM 1582 N N . LEU A 1 215 ? -36.338 -8.038 47.402 1.00 89.38 215 LEU A N 1
ATOM 1583 C CA . LEU A 1 215 ? -36.294 -9.027 46.313 1.00 89.38 215 LEU A CA 1
ATOM 1584 C C . LEU A 1 215 ? -36.778 -8.459 44.965 1.00 89.38 215 LEU A C 1
ATOM 1586 O O . LEU A 1 215 ? -36.167 -8.741 43.935 1.00 89.38 215 LEU A O 1
ATOM 1590 N N . ARG A 1 216 ? -37.826 -7.619 44.949 1.00 90.06 216 ARG A N 1
ATOM 1591 C CA . ARG A 1 216 ? -38.256 -6.915 43.721 1.00 90.06 216 ARG A CA 1
ATOM 1592 C C . ARG A 1 216 ? -37.191 -5.938 43.223 1.00 90.06 216 ARG A C 1
ATOM 1594 O O . ARG A 1 216 ? -37.001 -5.806 42.015 1.00 90.06 216 ARG A O 1
ATOM 1601 N N . SER A 1 217 ? -36.487 -5.263 44.133 1.00 87.25 217 SER A N 1
ATOM 1602 C CA . SER A 1 217 ? -35.382 -4.367 43.774 1.00 87.25 217 SER A CA 1
ATOM 1603 C C . SER A 1 217 ? -34.217 -5.131 43.134 1.00 87.25 217 SER A C 1
ATOM 1605 O O . SER A 1 217 ? -33.706 -4.702 42.098 1.00 87.25 217 SER A O 1
ATOM 1607 N N . ILE A 1 218 ? -33.872 -6.311 43.664 1.00 89.25 218 ILE A N 1
ATOM 1608 C CA . ILE A 1 218 ? -32.875 -7.216 43.069 1.00 89.25 218 ILE A CA 1
ATOM 1609 C C . ILE A 1 218 ? -33.296 -7.651 41.661 1.00 89.25 218 ILE A C 1
ATOM 1611 O O . ILE A 1 218 ? -32.479 -7.614 40.738 1.00 89.25 218 ILE A O 1
ATOM 1615 N N . GLU A 1 219 ? -34.562 -8.039 41.472 1.00 87.19 219 GLU A N 1
ATOM 1616 C CA . GLU A 1 219 ? -35.090 -8.426 40.158 1.00 87.19 219 GLU A CA 1
ATOM 1617 C C . GLU A 1 219 ? -34.980 -7.274 39.148 1.00 87.19 219 GLU A C 1
ATOM 1619 O O . GLU A 1 219 ? -34.477 -7.466 38.038 1.00 87.19 219 GLU A O 1
ATOM 1624 N N . SER A 1 220 ? -35.400 -6.068 39.542 1.00 83.56 220 SER A N 1
ATOM 1625 C CA . SER A 1 220 ? -35.309 -4.868 38.706 1.00 83.56 220 SER A CA 1
ATOM 1626 C C . SER A 1 220 ? -33.861 -4.537 38.344 1.00 83.56 220 SER A C 1
ATOM 1628 O O . SER A 1 220 ? -33.556 -4.322 37.173 1.00 83.56 220 SER A O 1
ATOM 1630 N N . THR A 1 221 ? -32.958 -4.538 39.327 1.00 82.62 221 THR A N 1
ATOM 1631 C CA . THR A 1 221 ? -31.529 -4.239 39.137 1.00 82.62 221 THR A CA 1
ATOM 1632 C C . THR A 1 221 ? -30.879 -5.252 38.196 1.00 82.62 221 THR A C 1
ATOM 1634 O O . THR A 1 221 ? -30.182 -4.874 37.257 1.00 82.62 221 THR A O 1
ATOM 1637 N N . SER A 1 222 ? -31.180 -6.541 38.372 1.00 84.12 222 SER A N 1
ATOM 1638 C CA . SER A 1 222 ? -30.665 -7.613 37.513 1.00 84.12 222 SER A CA 1
ATOM 1639 C C . SER A 1 222 ? -31.150 -7.472 36.067 1.00 84.12 222 SER A C 1
ATOM 1641 O O . SER A 1 222 ? -30.370 -7.634 35.128 1.00 84.12 222 SER A O 1
ATOM 1643 N N . ARG A 1 223 ? -32.435 -7.138 35.866 1.00 84.75 223 ARG A N 1
ATOM 1644 C CA . ARG A 1 223 ? -32.998 -6.897 34.527 1.00 84.75 223 ARG A CA 1
ATOM 1645 C C . ARG A 1 223 ? -32.368 -5.676 33.858 1.00 84.75 223 ARG A C 1
ATOM 1647 O O . ARG A 1 223 ? -32.005 -5.772 32.688 1.00 84.75 223 ARG A O 1
ATOM 1654 N N . SER A 1 224 ? -32.205 -4.571 34.584 1.00 79.62 224 SER A N 1
ATOM 1655 C CA . SER A 1 224 ? -31.556 -3.361 34.067 1.00 79.62 224 SER A CA 1
ATOM 1656 C C . SER A 1 224 ? -30.094 -3.610 33.689 1.00 79.62 224 SER A C 1
ATOM 1658 O O . SER A 1 224 ? -29.706 -3.283 32.573 1.00 79.62 224 SER A O 1
ATOM 1660 N N . ALA A 1 225 ? -29.316 -4.287 34.540 1.00 80.44 225 ALA A N 1
ATOM 1661 C CA . ALA A 1 225 ? -27.917 -4.618 34.258 1.00 80.44 225 ALA A CA 1
ATOM 1662 C C . ALA A 1 225 ? -27.758 -5.499 33.004 1.00 80.44 225 ALA A C 1
ATOM 1664 O O . ALA A 1 225 ? -26.857 -5.294 32.191 1.00 80.44 225 ALA A O 1
ATOM 1665 N N . LEU A 1 226 ? -28.654 -6.476 32.806 1.00 84.62 226 LEU A N 1
ATOM 1666 C CA . LEU A 1 226 ? -28.661 -7.319 31.605 1.00 84.62 226 LEU A CA 1
ATOM 1667 C C . LEU A 1 226 ? -28.992 -6.535 30.329 1.00 84.62 226 LEU A C 1
ATOM 1669 O O . LEU A 1 226 ? -28.458 -6.864 29.268 1.00 84.62 226 LEU A O 1
ATOM 1673 N N . LEU A 1 227 ? -29.870 -5.533 30.412 1.00 81.94 227 LEU A N 1
ATOM 1674 C CA . LEU A 1 227 ? -30.173 -4.643 29.289 1.00 81.94 227 LEU A CA 1
ATOM 1675 C C . LEU A 1 227 ? -28.979 -3.743 28.970 1.00 81.94 227 LEU A C 1
ATOM 1677 O O . LEU A 1 227 ? -28.555 -3.704 27.822 1.00 81.94 227 LEU A O 1
ATOM 1681 N N . GLU A 1 228 ? -28.373 -3.127 29.981 1.00 82.56 228 GLU A N 1
ATOM 1682 C CA . GLU A 1 228 ? -27.215 -2.241 29.822 1.00 82.56 228 GLU A CA 1
ATOM 1683 C C . GLU A 1 228 ? -26.006 -2.977 29.210 1.00 82.56 228 GLU A C 1
ATOM 1685 O O . GLU A 1 228 ? -25.380 -2.498 28.262 1.00 82.56 228 GLU A O 1
ATOM 1690 N N . MET A 1 229 ? -25.740 -4.215 29.650 1.00 82.94 229 MET A N 1
ATOM 1691 C CA . MET A 1 229 ? -24.735 -5.085 29.023 1.00 82.94 229 MET A CA 1
ATOM 1692 C C . MET A 1 229 ? -25.081 -5.436 27.571 1.00 82.94 229 MET A C 1
ATOM 1694 O O . MET A 1 229 ? -24.196 -5.483 26.713 1.00 82.94 229 MET A O 1
ATOM 1698 N N . ARG A 1 230 ? -26.356 -5.711 27.275 1.00 79.69 230 ARG A N 1
ATOM 1699 C CA . ARG A 1 230 ? -26.804 -6.022 25.910 1.00 79.69 230 ARG A CA 1
ATOM 1700 C C . ARG A 1 230 ? -26.714 -4.820 24.985 1.00 79.69 230 ARG A C 1
ATOM 1702 O O . ARG A 1 230 ? -26.385 -5.030 23.822 1.00 79.69 230 ARG A O 1
ATOM 1709 N N . ASP A 1 231 ? -26.948 -3.615 25.481 1.00 76.25 231 ASP A N 1
ATOM 1710 C CA . ASP A 1 231 ? -26.838 -2.390 24.694 1.00 76.25 231 ASP A CA 1
ATOM 1711 C C . ASP A 1 231 ? -25.371 -2.096 24.362 1.00 76.25 231 ASP A C 1
ATOM 1713 O O . ASP A 1 231 ? -25.037 -1.944 23.185 1.00 76.25 231 ASP A O 1
ATOM 1717 N N . MET A 1 232 ? -24.459 -2.168 25.340 1.00 76.19 232 MET A N 1
ATOM 1718 C CA . MET A 1 232 ? -23.016 -2.034 25.077 1.00 76.19 232 MET A CA 1
ATOM 1719 C C . MET A 1 232 ? -22.489 -3.096 24.097 1.00 76.19 232 MET A C 1
ATOM 1721 O O . MET A 1 232 ? -21.755 -2.781 23.160 1.00 76.19 232 MET A O 1
ATOM 1725 N N . LEU A 1 233 ? -22.891 -4.363 24.253 1.00 72.25 233 LEU A N 1
ATOM 1726 C CA . LEU A 1 233 ? -22.490 -5.444 23.339 1.00 72.25 233 LEU A CA 1
ATOM 1727 C C . LEU A 1 233 ? -23.211 -5.381 21.980 1.00 72.25 233 LEU A C 1
ATOM 1729 O O . LEU A 1 233 ? -22.677 -5.838 20.966 1.00 72.25 233 LEU A O 1
ATOM 1733 N N . GLY A 1 234 ? -24.418 -4.820 21.938 1.00 65.19 234 GLY A N 1
ATOM 1734 C CA . GLY A 1 234 ? -25.215 -4.606 20.733 1.00 65.19 234 GLY A CA 1
ATOM 1735 C C . GLY A 1 234 ? -24.617 -3.528 19.835 1.00 65.19 234 GLY A C 1
ATOM 1736 O O . GLY A 1 234 ? -24.559 -3.714 18.618 1.00 65.19 234 GLY A O 1
ATOM 1737 N N . VAL A 1 235 ? -24.073 -2.464 20.432 1.00 55.66 235 VAL A N 1
ATOM 1738 C CA . VAL A 1 235 ? -23.296 -1.423 19.738 1.00 55.66 235 VAL A CA 1
ATOM 1739 C C . VAL A 1 235 ? -22.017 -2.002 19.108 1.00 55.66 235 VAL A C 1
ATOM 1741 O O . VAL A 1 235 ? -21.613 -1.577 18.026 1.00 55.66 235 VAL A O 1
ATOM 1744 N N . LEU A 1 236 ? -21.436 -3.057 19.689 1.00 45.75 236 LEU A N 1
ATOM 1745 C CA . LEU A 1 236 ? -20.247 -3.743 19.155 1.00 45.75 236 LEU A CA 1
ATOM 1746 C C . LEU A 1 236 ? -20.541 -4.771 18.050 1.00 45.75 236 LEU A C 1
ATOM 1748 O O . LEU A 1 236 ? -19.629 -5.177 17.327 1.00 45.75 236 LEU A O 1
ATOM 1752 N N . ARG A 1 237 ? -21.804 -5.169 17.856 1.00 45.94 237 ARG A N 1
ATOM 1753 C CA . ARG A 1 237 ? -22.233 -6.106 16.796 1.00 45.94 237 ARG A CA 1
ATOM 1754 C C . ARG A 1 237 ? -22.475 -5.454 15.427 1.00 45.94 237 ARG A C 1
ATOM 1756 O O . ARG A 1 237 ? -22.981 -6.112 14.521 1.00 45.94 237 ARG A O 1
ATOM 1763 N N . PHE A 1 238 ? -22.055 -4.204 15.229 1.00 40.09 238 PHE A N 1
ATOM 1764 C CA . PHE A 1 238 ? -22.035 -3.555 13.909 1.00 40.09 238 PHE A CA 1
ATOM 1765 C C . PHE A 1 238 ? -20.817 -3.926 13.027 1.00 40.09 238 PHE A C 1
ATOM 1767 O O . PHE A 1 238 ? -20.638 -3.348 11.957 1.00 40.09 238 PHE A O 1
ATOM 1774 N N . ALA A 1 239 ? -20.027 -4.943 13.399 1.00 31.56 239 ALA A N 1
ATOM 1775 C CA . ALA A 1 239 ? -19.101 -5.649 12.502 1.00 31.56 239 ALA A CA 1
ATOM 1776 C C . ALA A 1 239 ? -19.516 -7.135 12.379 1.00 31.56 239 ALA A C 1
ATOM 1778 O O . ALA A 1 239 ? -19.975 -7.719 13.361 1.00 31.56 239 ALA A O 1
ATOM 1779 N N . PRO A 1 240 ? -19.431 -7.747 11.181 1.00 40.81 240 PRO A N 1
ATOM 1780 C CA . PRO A 1 240 ? -20.324 -8.824 10.765 1.00 40.81 240 PRO A CA 1
ATOM 1781 C C . PRO A 1 240 ? -19.958 -10.150 11.435 1.00 40.81 240 PRO A C 1
ATOM 1783 O O . PRO A 1 240 ? -18.939 -10.754 11.111 1.00 40.81 240 PRO A O 1
ATOM 1786 N N . ALA A 1 241 ? -20.817 -10.630 12.330 1.00 35.94 241 ALA A N 1
ATOM 1787 C CA . ALA A 1 241 ? -20.768 -11.996 12.836 1.00 35.94 241 ALA A CA 1
ATOM 1788 C C . ALA A 1 241 ? -22.068 -12.712 12.452 1.00 35.94 241 ALA A C 1
ATOM 1790 O O . ALA A 1 241 ? -23.120 -12.404 12.999 1.00 35.94 241 ALA A O 1
ATOM 1791 N N . GLU A 1 242 ? -21.918 -13.607 11.470 1.00 33.31 242 GLU A N 1
ATOM 1792 C CA . GLU A 1 242 ? -22.785 -14.695 10.991 1.00 33.31 242 GLU A CA 1
ATOM 1793 C C . GLU A 1 242 ? -24.302 -14.473 10.782 1.00 33.31 242 GLU A C 1
ATOM 1795 O O . GLU A 1 242 ? -25.000 -13.845 11.577 1.00 33.31 242 GLU A O 1
ATOM 1800 N N . PRO A 1 243 ? -24.861 -15.032 9.688 1.00 36.28 243 PRO A N 1
ATOM 1801 C CA . PRO A 1 243 ? -26.259 -14.856 9.339 1.00 36.28 243 PRO A CA 1
ATOM 1802 C C . PRO A 1 243 ? -27.141 -15.688 10.276 1.00 36.28 243 PRO A C 1
ATOM 1804 O O . PRO A 1 243 ? -27.370 -16.875 10.050 1.00 36.28 243 PRO A O 1
ATOM 1807 N N . LEU A 1 244 ? -27.709 -15.048 11.298 1.00 37.50 244 LEU A N 1
ATOM 1808 C CA . LEU A 1 244 ? -28.966 -15.526 11.874 1.00 37.50 244 LEU A CA 1
ATOM 1809 C C . LEU A 1 244 ? -29.999 -15.690 10.738 1.00 37.50 244 LEU A C 1
ATOM 1811 O O . LEU A 1 244 ? -29.956 -14.916 9.771 1.00 37.50 244 LEU A O 1
ATOM 1815 N N . PRO A 1 245 ? -30.905 -16.689 10.819 1.00 35.25 245 PRO A N 1
ATOM 1816 C CA . PRO A 1 245 ? -31.874 -16.966 9.766 1.00 35.25 245 PRO A CA 1
ATOM 1817 C C . PRO A 1 245 ? -32.573 -15.666 9.403 1.00 35.25 245 PRO A C 1
ATOM 1819 O O . PRO A 1 245 ? -33.066 -14.976 10.296 1.00 35.25 245 PRO A O 1
ATOM 1822 N N . ARG A 1 246 ? -32.540 -15.315 8.112 1.00 36.78 246 ARG A N 1
ATOM 1823 C CA . ARG A 1 246 ? -33.091 -14.070 7.573 1.00 36.78 246 ARG A CA 1
ATOM 1824 C C . ARG A 1 246 ? -34.536 -13.921 8.045 1.00 36.78 246 ARG A C 1
ATOM 1826 O O . ARG A 1 246 ? -35.448 -14.435 7.404 1.00 36.78 246 ARG A O 1
ATOM 1833 N N . GLN A 1 247 ? -34.750 -13.208 9.147 1.00 39.81 247 GLN A N 1
ATOM 1834 C CA . GLN A 1 247 ? -36.029 -12.558 9.356 1.00 39.81 247 GLN A CA 1
ATOM 1835 C C . GLN A 1 247 ? -36.150 -11.551 8.210 1.00 39.81 247 GLN A C 1
ATOM 1837 O O . GLN A 1 247 ? -35.160 -10.868 7.912 1.00 39.81 247 GLN A O 1
ATOM 1842 N N . PRO A 1 248 ? -37.285 -11.530 7.492 1.00 47.91 248 PRO A N 1
ATOM 1843 C CA . PRO A 1 248 ? -37.460 -10.636 6.359 1.00 47.91 248 PRO A CA 1
ATOM 1844 C C . PRO A 1 248 ? -37.116 -9.220 6.814 1.00 47.91 248 PRO A C 1
ATOM 1846 O O . PRO A 1 248 ? -37.590 -8.775 7.859 1.00 47.91 248 PRO A O 1
ATOM 1849 N N . VAL A 1 249 ? -36.213 -8.565 6.075 1.00 49.78 249 VAL A N 1
ATOM 1850 C CA . VAL A 1 249 ? -35.770 -7.201 6.380 1.00 49.78 249 VAL A CA 1
ATOM 1851 C C . VAL A 1 249 ? -37.032 -6.349 6.518 1.00 49.78 249 VAL A C 1
ATOM 1853 O O . VAL A 1 249 ? -37.803 -6.309 5.557 1.00 49.78 249 VAL A O 1
ATOM 1856 N N . PRO A 1 250 ? -37.291 -5.742 7.692 1.00 57.72 250 PRO A N 1
ATOM 1857 C CA . PRO A 1 250 ? -38.512 -4.989 7.893 1.00 57.72 250 PRO A CA 1
ATOM 1858 C C . PRO A 1 250 ? -38.557 -3.848 6.881 1.00 57.72 250 PRO A C 1
ATOM 1860 O O . PRO A 1 250 ? -37.679 -2.985 6.861 1.00 57.72 250 PRO A O 1
ATOM 1863 N N . ASP A 1 251 ? -39.561 -3.889 6.010 1.00 64.69 251 ASP A N 1
ATOM 1864 C CA . ASP A 1 251 ? -39.884 -2.774 5.129 1.00 64.69 251 ASP A CA 1
ATOM 1865 C C . ASP A 1 251 ? -40.484 -1.634 5.968 1.00 64.69 251 ASP A C 1
ATOM 1867 O O . ASP A 1 251 ? -40.934 -1.849 7.097 1.00 64.69 251 ASP A O 1
ATOM 1871 N N . LEU A 1 252 ? -40.551 -0.420 5.425 1.00 67.25 252 LEU A N 1
ATOM 1872 C CA . LEU A 1 252 ? -41.200 0.718 6.085 1.00 67.25 252 LEU A CA 1
ATOM 1873 C C . LEU A 1 252 ? -42.660 0.416 6.472 1.00 67.25 252 LEU A C 1
ATOM 1875 O O . LEU A 1 252 ? -43.173 0.990 7.429 1.00 67.25 252 LEU A O 1
ATOM 1879 N N . ALA A 1 253 ? -43.312 -0.544 5.806 1.00 68.69 253 ALA A N 1
ATOM 1880 C CA . ALA A 1 253 ? -44.624 -1.064 6.193 1.00 68.69 253 ALA A CA 1
ATOM 1881 C C . ALA A 1 253 ? -44.657 -1.666 7.617 1.00 68.69 253 ALA A C 1
ATOM 1883 O O . ALA A 1 253 ? -45.688 -1.603 8.285 1.00 68.69 253 ALA A O 1
ATOM 1884 N N . ALA A 1 254 ? -43.533 -2.193 8.116 1.00 71.94 254 ALA A N 1
ATOM 1885 C CA . ALA A 1 254 ? -43.412 -2.755 9.461 1.00 71.94 254 ALA A CA 1
ATOM 1886 C C . ALA A 1 254 ? -43.398 -1.685 10.571 1.00 71.94 254 ALA A C 1
ATOM 1888 O O . ALA A 1 254 ? -43.624 -2.019 11.736 1.00 71.94 254 ALA A O 1
ATOM 1889 N N . LEU A 1 255 ? -43.178 -0.404 10.230 1.00 78.62 255 LEU A N 1
ATOM 1890 C CA . LEU A 1 255 ? -43.251 0.712 11.182 1.00 78.62 255 LEU A CA 1
ATOM 1891 C C . LEU A 1 255 ? -44.653 0.871 11.774 1.00 78.62 255 LEU A C 1
ATOM 1893 O O . LEU A 1 255 ? -44.773 1.151 12.962 1.00 78.62 255 LEU A O 1
ATOM 1897 N N . ARG A 1 256 ? -45.709 0.625 10.984 1.00 79.88 256 ARG A N 1
ATOM 1898 C CA . ARG A 1 256 ? -47.099 0.677 11.473 1.00 79.88 256 ARG A CA 1
ATOM 1899 C C . ARG A 1 256 ? -47.319 -0.293 12.629 1.00 79.88 256 ARG A C 1
ATOM 1901 O O . ARG A 1 256 ? -47.796 0.111 13.676 1.00 79.88 256 ARG A O 1
ATOM 1908 N N . GLY A 1 257 ? -46.813 -1.520 12.507 1.00 76.31 257 GLY A N 1
ATOM 1909 C CA . GLY A 1 257 ? -46.915 -2.504 13.584 1.00 76.31 257 GLY A CA 1
ATOM 1910 C C . GLY A 1 257 ? -46.136 -2.133 14.855 1.00 76.31 257 GLY A C 1
ATOM 1911 O O . GLY A 1 257 ? -46.500 -2.586 15.936 1.00 76.31 257 GLY A O 1
ATOM 1912 N N . LEU A 1 258 ? -45.062 -1.335 14.767 1.00 79.19 258 LEU A N 1
ATOM 1913 C CA . LEU A 1 258 ? -44.391 -0.782 15.956 1.00 79.19 258 LEU A CA 1
ATOM 1914 C C . LEU A 1 258 ? -45.237 0.302 16.627 1.00 79.19 258 LEU A C 1
ATOM 1916 O O . LEU A 1 258 ? -45.312 0.339 17.854 1.00 79.19 258 LEU A O 1
ATOM 1920 N N . VAL A 1 259 ? -45.869 1.154 15.823 1.00 81.44 259 VAL A N 1
ATOM 1921 C CA . VAL A 1 259 ? -46.761 2.216 16.290 1.00 81.44 259 VAL A CA 1
ATOM 1922 C C . VAL A 1 259 ? -47.985 1.627 16.982 1.00 81.44 259 VAL A C 1
ATOM 1924 O O . VAL A 1 259 ? -48.236 1.989 18.126 1.00 81.44 259 VAL A O 1
ATOM 1927 N N . ASP A 1 260 ? -48.650 0.646 16.369 1.00 76.44 260 ASP A N 1
ATOM 1928 C CA . ASP A 1 260 ? -49.828 -0.020 16.940 1.00 76.44 260 ASP A CA 1
ATOM 1929 C C . ASP A 1 260 ? -49.519 -0.615 18.323 1.00 76.44 260 ASP A C 1
ATOM 1931 O O . ASP A 1 260 ? -50.195 -0.314 19.302 1.00 76.44 260 ASP A O 1
ATOM 1935 N N . ARG A 1 261 ? -48.401 -1.347 18.454 1.00 74.88 261 ARG A N 1
ATOM 1936 C CA . ARG A 1 261 ? -47.952 -1.894 19.749 1.00 74.88 261 ARG A CA 1
ATOM 1937 C C . ARG A 1 261 ? -47.637 -0.823 20.795 1.00 74.88 261 ARG A C 1
ATOM 1939 O O . ARG A 1 261 ? -47.711 -1.094 21.989 1.00 74.88 261 ARG A O 1
ATOM 1946 N N . THR A 1 262 ? -47.224 0.367 20.365 1.00 73.25 262 THR A N 1
ATOM 1947 C CA . THR A 1 262 ? -46.905 1.474 21.277 1.00 73.25 262 THR A CA 1
ATOM 1948 C C . THR A 1 262 ? -48.177 2.207 21.718 1.00 73.25 262 THR A C 1
ATOM 1950 O O . THR A 1 262 ? -48.276 2.615 22.874 1.00 73.25 262 THR A O 1
ATOM 1953 N N . ILE A 1 263 ? -49.180 2.287 20.839 1.00 77.38 263 ILE A N 1
ATOM 1954 C CA . ILE A 1 263 ? -50.534 2.749 21.167 1.00 77.38 263 ILE A CA 1
ATOM 1955 C C . ILE A 1 263 ? -51.194 1.801 22.171 1.00 77.38 263 ILE A C 1
ATOM 1957 O O . ILE A 1 263 ? -51.722 2.267 23.180 1.00 77.38 263 ILE A O 1
ATOM 1961 N N . ASP A 1 264 ? -51.072 0.485 21.969 1.00 71.44 264 ASP A N 1
ATOM 1962 C CA . ASP A 1 264 ? -51.547 -0.530 22.922 1.00 71.44 264 ASP A CA 1
ATOM 1963 C C . ASP A 1 264 ? -50.875 -0.396 24.302 1.00 71.44 264 ASP A C 1
ATOM 1965 O O . ASP A 1 264 ? -51.472 -0.715 25.330 1.00 71.44 264 ASP A O 1
ATOM 1969 N N . ALA A 1 265 ? -49.645 0.127 24.344 1.00 69.06 265 ALA A N 1
ATOM 1970 C CA . ALA A 1 265 ? -48.920 0.441 25.575 1.00 69.06 265 ALA A CA 1
ATOM 1971 C C . ALA A 1 265 ? -49.328 1.790 26.213 1.00 69.06 265 ALA A C 1
ATOM 1973 O O . ALA A 1 265 ? -48.705 2.225 27.183 1.00 69.06 265 ALA A O 1
ATOM 1974 N N . GLY A 1 266 ? -50.368 2.454 25.695 1.00 67.38 266 GLY A N 1
ATOM 1975 C CA . GLY A 1 266 ? -50.943 3.681 26.253 1.00 67.38 266 GLY A CA 1
ATOM 1976 C C . GLY A 1 266 ? -50.264 4.978 25.804 1.00 67.38 266 GLY A C 1
ATOM 1977 O O . GLY A 1 266 ? -50.464 6.017 26.436 1.00 67.38 266 GLY A O 1
ATOM 1978 N N . VAL A 1 267 ? -49.457 4.942 24.739 1.00 74.06 267 VAL A N 1
ATOM 1979 C CA . VAL A 1 267 ? -48.765 6.118 24.193 1.00 74.06 267 VAL A CA 1
ATOM 1980 C C . VAL A 1 267 ? -49.446 6.575 22.905 1.00 74.06 267 VAL A C 1
ATOM 1982 O O . VAL A 1 267 ? -49.519 5.832 21.933 1.00 74.06 267 VAL A O 1
ATOM 1985 N N . THR A 1 268 ? -49.899 7.828 22.858 1.00 80.50 268 THR A N 1
ATOM 1986 C CA . THR A 1 268 ? -50.411 8.434 21.619 1.00 80.50 268 THR A CA 1
ATOM 1987 C C . THR A 1 268 ? -49.261 8.634 20.629 1.00 80.50 268 THR A C 1
ATOM 1989 O O . THR A 1 268 ? -48.299 9.336 20.945 1.00 80.50 268 THR A O 1
ATOM 1992 N N . VAL A 1 269 ? -49.355 8.035 19.440 1.00 80.75 269 VAL A N 1
ATOM 1993 C CA . VAL A 1 269 ? -48.336 8.122 18.384 1.00 80.75 269 VAL A CA 1
ATOM 1994 C C . VAL A 1 269 ? -49.002 8.495 17.060 1.00 80.75 269 VAL A C 1
ATOM 1996 O O . VAL A 1 269 ? -49.961 7.847 16.652 1.00 80.75 269 VAL A O 1
ATOM 1999 N N . ASP A 1 270 ? -48.474 9.518 16.387 1.00 82.69 270 ASP A N 1
ATOM 2000 C CA . ASP A 1 270 ? -48.881 9.925 15.037 1.00 82.69 270 ASP A CA 1
ATOM 2001 C C . ASP A 1 270 ? -47.778 9.554 14.031 1.00 82.69 270 ASP A C 1
ATOM 2003 O O . ASP A 1 270 ? -46.601 9.849 14.261 1.00 82.69 270 ASP A O 1
ATOM 2007 N N . LEU A 1 271 ? -48.140 8.862 12.946 1.00 82.62 271 LEU A N 1
ATOM 2008 C CA . LEU A 1 271 ? -47.203 8.334 11.949 1.00 82.62 271 LEU A CA 1
ATOM 2009 C C . LEU A 1 271 ? -47.524 8.890 10.561 1.00 82.62 271 LEU A C 1
ATOM 2011 O O . LEU A 1 271 ? -48.449 8.431 9.890 1.00 82.62 271 LEU A O 1
ATOM 2015 N N . GLU A 1 272 ? -46.670 9.790 10.082 1.00 81.94 272 GLU A N 1
ATOM 2016 C CA . GLU A 1 272 ? -46.708 10.309 8.716 1.00 81.94 272 GLU A CA 1
ATOM 2017 C C . GLU A 1 272 ? -45.490 9.808 7.922 1.00 81.94 272 GLU A C 1
ATOM 2019 O O . GLU A 1 272 ? -44.343 9.993 8.330 1.00 81.94 272 GLU A O 1
ATOM 2024 N N . ILE A 1 273 ? -45.726 9.167 6.772 1.00 78.50 273 ILE A N 1
ATOM 2025 C CA . ILE A 1 273 ? -44.670 8.709 5.855 1.00 78.50 273 ILE A CA 1
ATOM 2026 C C . ILE A 1 273 ? -44.787 9.517 4.563 1.00 78.50 273 ILE A C 1
ATOM 2028 O O . ILE A 1 273 ? -45.762 9.374 3.827 1.00 78.50 273 ILE A O 1
ATOM 2032 N N . THR A 1 274 ? -43.791 10.355 4.275 1.00 72.81 274 THR A N 1
ATOM 2033 C CA . THR A 1 274 ? -43.741 11.199 3.072 1.00 72.81 274 THR A CA 1
ATOM 2034 C C . THR A 1 274 ? -42.626 10.752 2.122 1.00 72.81 274 THR A C 1
ATOM 2036 O O . THR A 1 274 ? -41.464 10.641 2.506 1.00 72.81 274 THR A O 1
ATOM 2039 N N . GLY A 1 275 ? -42.987 10.487 0.861 1.00 68.62 275 GLY A N 1
ATOM 2040 C CA . GLY A 1 275 ? -42.089 9.993 -0.193 1.00 68.62 275 GLY A CA 1
ATOM 2041 C C . GLY A 1 275 ? -42.750 8.901 -1.044 1.00 68.62 275 GLY A C 1
ATOM 2042 O O . GLY A 1 275 ? -43.587 8.154 -0.549 1.00 68.62 275 GLY A O 1
ATOM 2043 N N . THR A 1 276 ? -42.414 8.817 -2.335 1.00 54.84 276 THR A N 1
ATOM 2044 C CA . THR A 1 276 ? -43.108 7.950 -3.314 1.00 54.84 276 THR A CA 1
ATOM 2045 C C . THR A 1 276 ? -42.372 6.649 -3.660 1.00 54.84 276 THR A C 1
ATOM 2047 O O . THR A 1 276 ? -42.728 5.990 -4.634 1.00 54.84 276 THR A O 1
ATOM 2050 N N . GLY A 1 277 ? -41.368 6.231 -2.882 1.00 63.44 277 GLY A N 1
ATOM 2051 C CA . GLY A 1 277 ? -40.629 4.996 -3.164 1.00 63.44 277 GLY A CA 1
ATOM 2052 C C . GLY A 1 277 ? -40.042 4.322 -1.930 1.00 63.44 277 GLY A C 1
ATOM 2053 O O . GLY A 1 277 ? -39.748 4.981 -0.933 1.00 63.44 277 GLY A O 1
ATOM 2054 N N . ASN A 1 278 ? -39.839 3.004 -2.022 1.00 66.8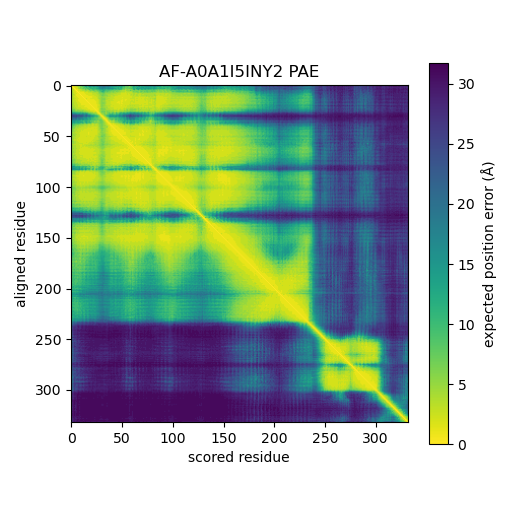8 278 ASN A N 1
ATOM 2055 C CA . ASN A 1 278 ? -39.114 2.251 -1.003 1.00 66.88 278 ASN A CA 1
ATOM 2056 C C . ASN A 1 278 ? -37.639 2.679 -1.019 1.00 66.88 278 ASN A C 1
ATOM 2058 O O . ASN A 1 278 ? -36.985 2.576 -2.064 1.00 66.88 278 ASN A O 1
ATOM 2062 N N . PRO A 1 279 ? -37.089 3.166 0.107 1.00 69.94 279 PRO A N 1
ATOM 2063 C CA . PRO A 1 279 ? -35.682 3.507 0.171 1.00 69.94 279 PRO A CA 1
ATOM 2064 C C . PRO A 1 279 ? -34.830 2.233 0.045 1.00 69.94 279 PRO A C 1
ATOM 2066 O O . PRO A 1 279 ? -35.321 1.123 0.278 1.00 69.94 279 PRO A O 1
ATOM 2069 N N . PRO A 1 280 ? -33.534 2.363 -0.290 1.00 77.75 280 PRO A N 1
ATOM 2070 C CA . PRO A 1 280 ? -32.613 1.233 -0.270 1.00 77.75 280 PRO A CA 1
ATOM 2071 C C . PRO A 1 280 ? -32.717 0.461 1.054 1.00 77.75 280 PRO A C 1
ATOM 2073 O O . PRO A 1 280 ? -32.830 1.069 2.119 1.00 77.75 280 PRO A O 1
ATOM 2076 N N . SER A 1 281 ? -32.649 -0.871 1.008 1.00 70.00 281 SER A N 1
ATOM 2077 C CA . SER A 1 281 ? -32.929 -1.756 2.156 1.00 70.00 281 SER A CA 1
ATOM 2078 C C . SER A 1 281 ? -32.134 -1.425 3.427 1.00 70.00 281 SER A C 1
ATOM 2080 O O . SER A 1 281 ? -32.653 -1.552 4.534 1.00 70.00 281 SER A O 1
ATOM 2082 N N . GLY A 1 282 ? -30.895 -0.943 3.284 1.00 67.88 282 GLY A N 1
ATOM 2083 C CA . GLY A 1 282 ? -30.080 -0.481 4.412 1.00 67.88 282 GLY A CA 1
ATOM 2084 C C . GLY A 1 282 ? -30.637 0.771 5.100 1.00 67.88 282 GLY A C 1
ATOM 2085 O O . GLY A 1 282 ? -30.584 0.874 6.322 1.00 67.88 282 GLY A O 1
ATOM 2086 N N . VAL A 1 283 ? -31.221 1.694 4.332 1.00 74.06 283 VAL A N 1
ATOM 2087 C CA . VAL A 1 283 ? -31.862 2.911 4.852 1.00 74.06 283 VAL A CA 1
ATOM 2088 C C . VAL A 1 283 ? -33.192 2.564 5.523 1.00 74.06 283 VAL A C 1
ATOM 2090 O O . VAL A 1 283 ? -33.444 3.040 6.625 1.00 74.06 283 VAL A O 1
ATOM 2093 N N . ALA A 1 284 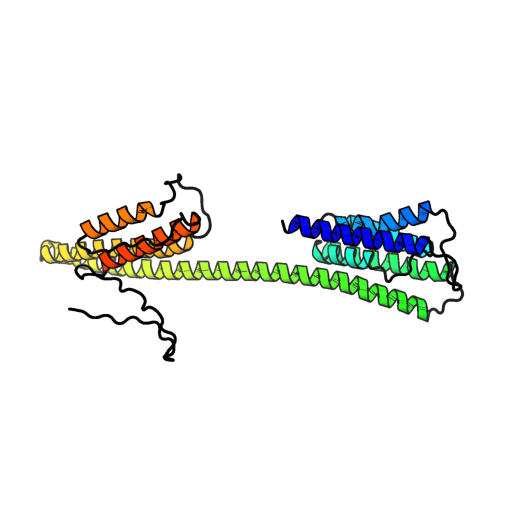? -34.001 1.680 4.924 1.00 73.56 284 ALA A N 1
ATOM 2094 C CA . ALA A 1 284 ? -35.247 1.196 5.530 1.00 73.56 284 ALA A CA 1
ATOM 2095 C C . ALA A 1 284 ? -35.002 0.553 6.908 1.00 73.56 284 ALA A C 1
ATOM 2097 O O . ALA A 1 284 ? -35.677 0.880 7.884 1.00 73.56 284 ALA A O 1
ATOM 2098 N N . LEU A 1 285 ? -33.977 -0.301 7.007 1.00 72.69 285 LEU A N 1
ATOM 2099 C CA . LEU A 1 285 ? -33.607 -0.966 8.255 1.00 72.69 285 LEU A CA 1
ATOM 2100 C C . LEU A 1 285 ? -33.098 0.018 9.318 1.00 72.69 285 LEU A C 1
ATOM 2102 O O . LEU A 1 285 ? -33.437 -0.120 10.494 1.00 72.69 285 LEU A O 1
ATOM 2106 N N . ALA A 1 286 ? -32.287 1.002 8.920 1.00 73.62 286 ALA A N 1
ATOM 2107 C CA . ALA A 1 286 ? -31.799 2.033 9.830 1.00 73.62 286 ALA A CA 1
ATOM 2108 C C . ALA A 1 286 ? -32.958 2.864 10.400 1.00 73.62 286 ALA A C 1
ATOM 2110 O O . ALA A 1 286 ? -33.044 3.037 11.614 1.00 73.62 286 ALA A O 1
ATOM 2111 N N . VAL A 1 287 ? -33.890 3.297 9.545 1.00 78.12 287 VAL A N 1
ATOM 2112 C CA . VAL A 1 287 ? -35.098 4.029 9.958 1.00 78.12 287 VAL A CA 1
ATOM 2113 C C . VAL A 1 287 ? -35.953 3.183 10.900 1.00 78.12 287 VAL A C 1
ATOM 2115 O O . VAL A 1 287 ? -36.329 3.660 11.968 1.00 78.12 287 VAL A O 1
ATOM 2118 N N . TYR A 1 288 ? -36.199 1.913 10.561 1.00 78.88 288 TYR A N 1
ATOM 2119 C CA . TYR A 1 288 ? -36.958 0.995 11.412 1.00 78.88 288 TYR A CA 1
ATOM 2120 C C . TYR A 1 288 ? -36.366 0.885 12.822 1.00 78.88 288 TYR A C 1
ATOM 2122 O O . TYR A 1 288 ? -37.091 1.015 13.807 1.00 78.88 288 TYR A O 1
ATOM 2130 N N . ARG A 1 289 ? -35.043 0.710 12.934 1.00 78.81 289 ARG A N 1
ATOM 2131 C CA . ARG A 1 289 ? -34.365 0.605 14.236 1.00 78.81 289 ARG A CA 1
ATOM 2132 C C . ARG A 1 289 ? -34.393 1.907 15.032 1.00 78.81 289 ARG A C 1
ATOM 2134 O O . ARG A 1 289 ? -34.620 1.856 16.235 1.00 78.81 289 ARG A O 1
ATOM 2141 N N . ILE A 1 290 ? -34.200 3.054 14.380 1.00 77.06 290 ILE A N 1
ATOM 2142 C CA . ILE A 1 290 ? -34.258 4.365 15.046 1.00 77.06 290 ILE A CA 1
ATOM 2143 C C . ILE A 1 290 ? -35.646 4.594 15.646 1.00 77.06 290 ILE A C 1
ATOM 2145 O O . ILE A 1 290 ? -35.757 4.993 16.805 1.00 77.06 290 ILE A O 1
ATOM 2149 N N . VAL A 1 291 ? -36.704 4.309 14.883 1.00 81.50 291 VAL A N 1
ATOM 2150 C CA . VAL A 1 291 ? -38.087 4.474 15.349 1.00 81.50 291 VAL A CA 1
ATOM 2151 C C . VAL A 1 291 ? -38.409 3.481 16.464 1.00 81.50 291 VAL A C 1
ATOM 2153 O O . VAL A 1 291 ? -38.980 3.877 17.476 1.00 81.50 291 VAL A O 1
ATOM 2156 N N . GLN A 1 292 ? -37.999 2.217 16.326 1.00 82.38 292 GLN A N 1
ATOM 2157 C CA . GLN A 1 292 ? -38.184 1.195 17.359 1.00 82.38 292 GLN A CA 1
ATOM 2158 C C . GLN A 1 292 ? -37.562 1.606 18.698 1.00 82.38 292 GLN A C 1
ATOM 2160 O O . GLN A 1 292 ? -38.214 1.514 19.739 1.00 82.38 292 GLN A O 1
ATOM 2165 N N . GLU A 1 293 ? -36.312 2.059 18.673 1.00 75.81 293 GLU A N 1
ATOM 2166 C CA . GLU A 1 293 ? -35.591 2.471 19.875 1.00 75.81 293 GLU A CA 1
ATOM 2167 C C . GLU A 1 293 ? -36.207 3.734 20.482 1.00 75.81 293 GLU A C 1
ATOM 2169 O O . GLU A 1 293 ? -36.439 3.810 21.686 1.00 75.81 293 GLU A O 1
ATOM 2174 N N . SER A 1 294 ? -36.582 4.697 19.636 1.00 77.62 294 SER A N 1
ATOM 2175 C CA . SER A 1 294 ? -37.244 5.930 20.072 1.00 77.62 294 SER A CA 1
ATOM 2176 C C . SER A 1 294 ? -38.577 5.647 20.771 1.00 77.62 294 SER A C 1
ATOM 2178 O O . SER A 1 294 ? -38.812 6.156 21.865 1.00 77.62 294 SER A O 1
ATOM 2180 N N . LEU A 1 295 ? -39.430 4.797 20.189 1.00 77.25 295 LEU A N 1
ATOM 2181 C CA . LEU A 1 295 ? -40.712 4.402 20.787 1.00 77.25 295 LEU A CA 1
ATOM 2182 C C . LEU A 1 295 ? -40.516 3.611 22.085 1.00 77.25 295 LEU A C 1
ATOM 2184 O O . LEU A 1 295 ? -41.217 3.851 23.065 1.00 77.25 295 LEU A O 1
ATOM 2188 N N . THR A 1 296 ? -39.518 2.727 22.128 1.00 70.06 296 THR A N 1
ATOM 2189 C CA . THR A 1 296 ? -39.161 1.984 23.345 1.00 70.06 296 THR A CA 1
ATOM 2190 C C . THR A 1 296 ? -38.734 2.934 24.464 1.00 70.06 296 THR A C 1
ATOM 2192 O O . THR A 1 296 ? -39.163 2.771 25.605 1.00 70.06 296 THR A O 1
ATOM 2195 N N . ASN A 1 297 ? -37.950 3.963 24.140 1.00 73.12 297 ASN A N 1
ATOM 2196 C CA . ASN A 1 297 ? -37.529 4.982 25.097 1.00 73.12 297 ASN A CA 1
ATOM 2197 C C . ASN A 1 297 ? -38.700 5.836 25.596 1.00 73.12 297 ASN A C 1
ATOM 2199 O O . ASN A 1 297 ? -38.775 6.119 26.789 1.00 73.12 297 ASN A O 1
ATOM 2203 N N . VAL A 1 298 ? -39.657 6.181 24.731 1.00 73.69 298 VAL A N 1
ATOM 2204 C CA . VAL A 1 298 ? -40.884 6.884 25.143 1.00 73.69 298 VAL A CA 1
ATOM 2205 C C . VAL A 1 298 ? -41.717 6.025 26.099 1.00 73.69 298 VAL A C 1
ATOM 2207 O O . VAL A 1 298 ? -42.123 6.511 27.152 1.00 73.69 298 VAL A O 1
ATOM 2210 N N . VAL A 1 299 ? -41.923 4.742 25.794 1.00 70.88 299 VAL A N 1
ATOM 2211 C CA . VAL A 1 299 ? -42.676 3.829 26.673 1.00 70.88 299 VAL A CA 1
ATOM 2212 C C . VAL A 1 299 ? -41.972 3.648 28.021 1.00 70.88 299 VAL A C 1
ATOM 2214 O O . VAL A 1 299 ? -42.622 3.707 29.062 1.00 70.88 299 VAL A O 1
ATOM 2217 N N . LYS A 1 300 ? -40.646 3.465 28.026 1.00 63.66 300 LYS A N 1
ATOM 2218 C CA .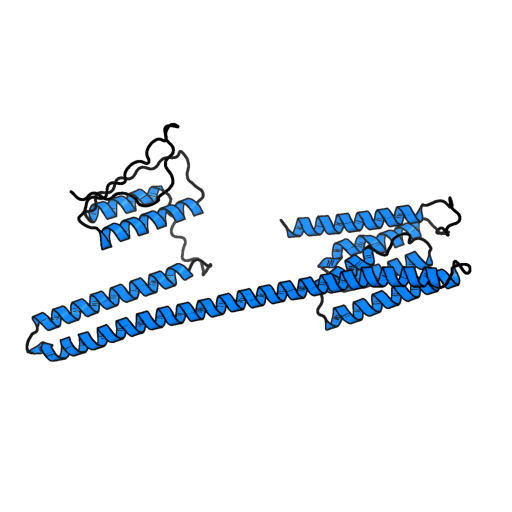 LYS A 1 300 ? -39.866 3.240 29.254 1.00 63.66 300 LYS A CA 1
ATOM 2219 C C . LYS A 1 300 ? -39.733 4.480 30.137 1.00 63.66 300 LYS A C 1
ATOM 2221 O O . LYS A 1 300 ? -39.674 4.338 31.355 1.00 63.66 300 LYS A O 1
ATOM 2226 N N . HIS A 1 301 ? -39.630 5.670 29.545 1.00 65.38 301 HIS A N 1
ATOM 2227 C CA . HIS A 1 301 ? -39.201 6.871 30.270 1.00 65.38 301 HIS A CA 1
ATOM 2228 C C . HIS A 1 301 ? -40.215 8.021 30.270 1.00 65.38 301 HIS A C 1
ATOM 2230 O O . HIS A 1 301 ? -40.033 8.969 31.033 1.00 65.38 301 HIS A O 1
ATOM 2236 N N . ALA A 1 302 ? -41.266 7.973 29.444 1.00 56.44 302 ALA A N 1
ATOM 2237 C CA . ALA A 1 302 ? -42.180 9.101 29.248 1.00 56.44 302 ALA A CA 1
ATOM 2238 C C . ALA A 1 302 ? -43.681 8.769 29.365 1.00 56.44 302 ALA A C 1
ATOM 2240 O O . ALA A 1 302 ? -44.490 9.696 29.335 1.00 56.44 302 ALA A O 1
ATOM 2241 N N . ALA A 1 303 ? -44.095 7.507 29.527 1.00 50.62 303 ALA A N 1
ATOM 2242 C CA . ALA A 1 303 ? -45.514 7.179 29.691 1.00 50.62 303 ALA A CA 1
ATOM 2243 C C . ALA A 1 303 ? -45.995 7.369 31.155 1.00 50.62 303 ALA A C 1
ATOM 2245 O O . ALA A 1 303 ? -45.325 6.880 32.068 1.00 50.62 303 ALA A O 1
ATOM 2246 N N . PRO A 1 304 ? -47.144 8.046 31.405 1.00 48.28 304 PRO A N 1
ATOM 2247 C CA . PRO A 1 304 ? -48.126 8.525 30.433 1.00 48.28 304 PRO A CA 1
ATOM 2248 C C . PRO A 1 304 ? -48.040 10.051 30.230 1.00 48.28 304 PRO A C 1
ATOM 2250 O O . PRO A 1 304 ? -48.615 10.830 30.990 1.00 48.28 304 PRO A O 1
ATOM 2253 N N . ALA A 1 305 ? -47.360 10.496 29.173 1.00 45.28 305 ALA A N 1
ATOM 2254 C CA . ALA A 1 305 ? -47.481 11.854 28.651 1.00 45.28 305 ALA A CA 1
ATOM 2255 C C . ALA A 1 305 ? -47.581 11.823 27.118 1.00 45.28 305 ALA A C 1
ATOM 2257 O O . ALA A 1 305 ? -46.780 11.182 26.440 1.00 45.28 305 ALA A O 1
ATOM 2258 N N . ASN A 1 306 ? -48.586 12.523 26.583 1.00 45.09 306 ASN A N 1
ATOM 2259 C CA . ASN A 1 306 ? -48.849 12.659 25.150 1.00 45.09 306 ASN A CA 1
ATOM 2260 C C . ASN A 1 306 ? -47.624 13.229 24.414 1.00 45.09 306 ASN A C 1
ATOM 2262 O O . ASN A 1 306 ? -47.248 14.381 24.633 1.00 45.09 306 ASN A O 1
ATOM 2266 N N . CYS A 1 307 ? -47.030 12.442 23.515 1.00 40.78 307 CYS A N 1
ATOM 2267 C CA . CYS A 1 307 ? -46.004 12.905 22.586 1.00 40.78 307 CYS A CA 1
ATOM 2268 C C . CYS A 1 307 ? -46.668 13.389 21.291 1.00 40.78 307 CYS A C 1
ATOM 2270 O O . CYS A 1 307 ? -47.259 12.603 20.560 1.00 40.78 307 CYS A O 1
ATOM 2272 N N . ALA A 1 308 ? -46.545 14.681 20.994 1.00 46.78 308 ALA A N 1
ATOM 2273 C CA . ALA A 1 308 ? -46.839 15.237 19.677 1.00 46.78 308 ALA A CA 1
ATOM 2274 C C . ALA A 1 308 ? -45.518 15.660 19.026 1.00 46.78 308 ALA A C 1
ATOM 2276 O O . ALA A 1 308 ? -44.735 16.387 19.639 1.00 46.78 308 ALA A O 1
ATOM 2277 N N . VAL A 1 309 ? -45.271 15.220 17.794 1.00 37.75 309 VAL A N 1
ATOM 2278 C CA . VAL A 1 309 ? -44.113 15.638 16.992 1.00 37.75 309 VAL A CA 1
ATOM 2279 C C . VAL A 1 309 ? -44.522 16.884 16.196 1.00 37.75 309 VAL A C 1
ATOM 2281 O O . VAL A 1 309 ? -45.376 16.771 15.317 1.00 37.75 309 VAL A O 1
ATOM 2284 N N . PRO A 1 310 ? -43.986 18.090 16.469 1.00 41.22 310 PRO A N 1
ATOM 2285 C CA . PRO A 1 310 ? -44.366 19.271 15.708 1.00 41.22 310 PRO A CA 1
ATOM 2286 C C . PRO A 1 310 ? -43.624 19.335 14.368 1.00 41.22 310 PRO A C 1
ATOM 2288 O O . PRO A 1 310 ? -42.441 19.014 14.260 1.00 41.22 310 PRO A O 1
ATOM 2291 N N . ARG A 1 311 ? -44.345 19.834 13.362 1.00 50.84 311 ARG A N 1
ATOM 2292 C CA . ARG A 1 311 ? -43.898 20.169 12.003 1.00 50.84 311 ARG A CA 1
ATOM 2293 C C . ARG A 1 311 ? -42.626 21.046 12.005 1.00 50.84 311 ARG A C 1
ATOM 2295 O O . ARG A 1 311 ? -42.561 21.990 12.795 1.00 50.84 311 ARG A O 1
ATOM 2302 N N . PRO A 1 312 ? -41.659 20.852 11.087 1.00 39.41 312 PRO A N 1
ATOM 2303 C CA . PRO A 1 312 ? -40.634 21.865 10.848 1.00 39.41 312 PRO A CA 1
ATOM 2304 C C . PRO A 1 312 ? -41.286 23.117 10.224 1.00 39.41 312 PRO A C 1
ATOM 2306 O O . PRO A 1 312 ? -42.129 22.981 9.330 1.00 39.41 312 PRO A O 1
ATOM 2309 N N . PRO A 1 313 ? -40.949 24.341 10.671 1.00 42.62 313 PRO A N 1
ATOM 2310 C CA . PRO A 1 313 ? -41.514 25.547 10.085 1.00 42.62 313 PRO A CA 1
ATOM 2311 C C . PRO A 1 313 ? -41.061 25.691 8.629 1.00 42.62 313 PRO A C 1
ATOM 2313 O O . PRO A 1 313 ? -39.893 25.507 8.293 1.00 42.62 313 PRO A O 1
ATOM 2316 N N . THR A 1 314 ? -41.997 26.057 7.757 1.00 43.75 314 THR A N 1
ATOM 2317 C CA . THR A 1 314 ? -41.705 26.516 6.398 1.00 43.75 314 THR A CA 1
ATOM 2318 C C . THR A 1 314 ? -40.819 27.760 6.469 1.00 43.75 314 THR A C 1
ATOM 2320 O O . THR A 1 314 ? -41.258 28.804 6.954 1.00 43.75 314 THR A O 1
ATOM 2323 N N . CYS A 1 315 ? -39.577 27.657 5.992 1.00 35.50 315 CYS A N 1
ATOM 2324 C CA . CYS A 1 315 ? -38.680 28.798 5.832 1.00 35.50 315 CYS A CA 1
ATOM 2325 C C . CYS A 1 315 ? -39.301 29.831 4.880 1.00 35.50 315 CYS A C 1
ATOM 2327 O O . CYS A 1 315 ? -39.467 29.559 3.692 1.00 35.50 315 CYS A O 1
ATOM 2329 N N . SER A 1 316 ? -39.591 31.032 5.385 1.00 41.00 316 SER A N 1
ATOM 2330 C CA . SER A 1 316 ? -39.709 32.229 4.551 1.00 41.00 316 SER A CA 1
ATOM 2331 C C . SER A 1 316 ? -38.342 32.938 4.497 1.00 41.00 316 SER A C 1
ATOM 2333 O O . SER A 1 316 ? -37.585 32.873 5.469 1.00 41.00 316 SER A O 1
ATOM 2335 N N . PRO A 1 317 ? -37.967 33.622 3.399 1.00 38.81 317 PRO A N 1
ATOM 2336 C CA . PRO A 1 317 ? -36.594 34.091 3.185 1.00 38.81 317 PRO A CA 1
ATOM 2337 C C . PRO A 1 317 ? -36.258 35.419 3.887 1.00 38.81 317 PRO A C 1
ATOM 2339 O O . PRO A 1 317 ? -35.330 36.116 3.482 1.00 38.81 317 PRO A O 1
ATOM 2342 N N . ARG A 1 318 ? -37.006 35.833 4.916 1.00 38.59 318 ARG A N 1
ATOM 2343 C CA . ARG A 1 318 ? -36.822 37.147 5.554 1.00 38.59 318 ARG A CA 1
ATOM 2344 C C . ARG A 1 318 ? -36.832 37.056 7.075 1.00 38.59 318 ARG A C 1
ATOM 2346 O O . ARG A 1 318 ? -37.816 37.397 7.716 1.00 38.59 318 ARG A O 1
ATOM 2353 N N . SER A 1 319 ? -35.722 36.613 7.654 1.00 35.88 319 SER A N 1
ATOM 2354 C CA . SER A 1 319 ? -35.126 37.192 8.874 1.00 35.88 319 SER A CA 1
ATOM 2355 C C . SER A 1 319 ? -33.937 36.337 9.309 1.00 35.88 319 SER A C 1
ATOM 2357 O O . SER A 1 319 ? -34.041 35.123 9.459 1.00 35.88 319 SER A O 1
ATOM 2359 N N . GLY A 1 320 ? -32.776 36.973 9.460 1.00 43.34 320 GLY A N 1
ATOM 2360 C CA . GLY A 1 320 ? -31.568 36.314 9.934 1.00 43.34 320 GLY A CA 1
ATOM 2361 C C . GLY A 1 320 ? -31.665 36.010 11.423 1.00 43.34 320 GLY A C 1
ATOM 2362 O O . GLY A 1 320 ? -31.678 36.935 12.225 1.00 43.34 320 GLY A O 1
ATOM 2363 N N . TRP A 1 321 ? -31.683 34.726 11.777 1.00 30.58 321 TRP A N 1
ATOM 2364 C CA . TRP A 1 321 ? -31.413 34.246 13.130 1.00 30.58 321 TRP A CA 1
ATOM 2365 C C . TRP A 1 321 ? -30.575 32.969 13.061 1.00 30.58 321 TRP A C 1
ATOM 2367 O O . TRP A 1 321 ? -30.821 32.068 12.259 1.00 30.58 321 TRP A O 1
ATOM 2377 N N . TRP A 1 322 ? -29.520 32.950 13.870 1.00 28.16 322 TRP A N 1
ATOM 2378 C CA . TRP A 1 322 ? -28.519 31.895 13.943 1.00 28.16 322 TRP A CA 1
ATOM 2379 C C . TRP A 1 322 ? -29.037 30.632 14.647 1.00 28.16 322 TRP A C 1
ATOM 2381 O O . TRP A 1 322 ? -29.892 30.683 15.524 1.00 28.16 322 TRP A O 1
ATOM 2391 N N . ARG A 1 323 ? -28.436 29.504 14.247 1.00 39.53 323 ARG A N 1
ATOM 2392 C CA . ARG A 1 323 ? -28.489 28.157 14.835 1.00 39.53 323 ARG A CA 1
ATOM 2393 C C . ARG A 1 323 ? -28.556 28.143 16.368 1.00 39.53 323 ARG A C 1
ATOM 2395 O O . ARG A 1 323 ? -27.617 28.604 17.006 1.00 39.53 323 ARG A O 1
ATOM 2402 N N . GLN A 1 324 ? -29.536 27.428 16.920 1.00 33.22 324 GLN A N 1
ATOM 2403 C CA . GLN A 1 324 ? -29.368 26.629 18.138 1.00 33.22 324 GLN A CA 1
ATOM 2404 C C . GLN A 1 324 ? -30.340 25.441 18.114 1.00 33.22 324 GLN A C 1
ATOM 2406 O O . GLN A 1 324 ? -31.553 25.593 18.003 1.00 33.22 324 GLN A O 1
ATOM 2411 N N . ALA A 1 325 ? -29.761 24.242 18.134 1.00 37.09 325 ALA A N 1
ATOM 2412 C CA . ALA A 1 325 ? -30.448 22.965 18.141 1.00 37.09 325 ALA A CA 1
ATOM 2413 C C . ALA A 1 325 ? -30.796 22.580 19.582 1.00 37.09 325 ALA A C 1
ATOM 2415 O O . ALA A 1 325 ? -30.024 21.886 20.226 1.00 37.09 325 ALA A O 1
ATOM 2416 N N . THR A 1 326 ? -31.945 23.029 20.079 1.00 34.19 326 THR A N 1
ATOM 2417 C CA . THR A 1 326 ? -32.599 22.468 21.272 1.00 34.19 326 THR A CA 1
ATOM 2418 C C . THR A 1 326 ? -34.071 22.879 21.247 1.00 34.19 326 THR A C 1
ATOM 2420 O O . THR A 1 326 ? -34.414 24.051 21.373 1.00 34.19 326 THR A O 1
ATOM 2423 N N . GLY A 1 327 ? -34.956 21.909 21.007 1.00 33.41 327 GLY A N 1
ATOM 2424 C CA . GLY A 1 327 ? -36.400 22.127 20.926 1.00 33.41 327 GLY A CA 1
ATOM 2425 C C . GLY A 1 327 ? -37.014 22.575 22.257 1.00 33.41 327 GLY A C 1
ATOM 2426 O O . GLY A 1 327 ? -36.605 22.138 23.332 1.00 33.41 327 GLY A O 1
ATOM 2427 N N . CYS A 1 328 ? -38.021 23.445 22.162 1.00 26.28 328 CYS A N 1
ATOM 2428 C CA . CYS A 1 328 ? -38.865 23.888 23.269 1.00 26.28 328 CYS A CA 1
ATOM 2429 C C . CYS A 1 328 ? -39.868 22.790 23.657 1.00 26.28 328 CYS A C 1
ATOM 2431 O O . CYS A 1 328 ? -40.667 22.364 22.825 1.00 26.28 328 CYS A O 1
ATOM 2433 N N . TRP A 1 329 ? -39.880 22.393 24.930 1.00 31.25 329 TRP A N 1
ATOM 2434 C CA . TRP A 1 329 ? -40.880 21.487 25.500 1.00 31.25 329 TRP A CA 1
ATOM 2435 C C . TRP A 1 329 ? -41.891 22.286 26.328 1.00 31.25 329 TRP A C 1
ATOM 2437 O O . TRP A 1 329 ? -41.500 23.065 27.196 1.00 31.25 329 TRP A O 1
ATOM 2447 N N . ARG A 1 330 ? -43.195 22.082 26.100 1.00 26.31 330 ARG A N 1
ATOM 2448 C CA . ARG A 1 330 ? -44.264 22.638 26.947 1.00 26.31 330 ARG A CA 1
ATOM 2449 C C . ARG A 1 330 ? -45.099 21.491 27.510 1.00 26.31 330 ARG A C 1
ATOM 2451 O O . ARG A 1 330 ? -45.751 20.786 26.748 1.00 26.31 330 ARG A O 1
ATOM 2458 N N . ARG A 1 331 ? -45.093 21.324 28.836 1.00 25.92 331 ARG A N 1
ATOM 2459 C CA . ARG A 1 331 ? -46.092 20.511 29.549 1.00 25.92 331 ARG A CA 1
ATOM 2460 C C . ARG A 1 331 ? -47.414 21.289 29.604 1.00 25.92 331 ARG A C 1
ATOM 2462 O O . ARG A 1 331 ? -47.401 22.489 29.889 1.00 25.92 331 ARG A O 1
ATOM 2469 N N . ARG A 1 332 ? -48.531 20.622 29.328 1.00 33.69 332 ARG A N 1
ATOM 2470 C CA . ARG A 1 332 ? -49.823 20.931 29.952 1.00 33.69 332 ARG A CA 1
ATOM 2471 C C . ARG A 1 332 ? -50.176 19.755 30.837 1.00 33.69 332 ARG A C 1
ATOM 2473 O O . ARG A 1 332 ? -49.881 18.624 30.395 1.00 33.69 332 ARG A O 1
#

Foldseek 3Di:
DVVVVLLVVQQVQLVVQLVLLLVLQPDDPPDPQDHQPDDSVVSSVLSNQQRRLSSCCQPCLLVNLVSNLVSLLVCLLRVSDDDLSVSNLSSLLSLLAHPDPVPSVVSLVVSLVSNLCSLVCSCVPPPVPDDPVVSVVSSVSSCCSNVVSSVNNNVVNVVVVVVVVVVVVVVVVVVVVLVVVLVVLVVVLVVLLVVLQVVLVVCCVPCVPVSVVSVVVNVVSVVVSVVVNCVSVVVVPPPDDDDDPDPDLDWLVCLVVLQVVLVVLVEDDDDDDDDDDGDDSVVRNVVSVVSNVVSVCCSVPPPPDYDDDDDDDDDDPDDDDDDDPDDDDDDD

pLDDT: mean 78.54, std 18.82, range [25.92, 97.88]

Solvent-accessible surface area (backbone atoms only — not comparable to full-atom values): 18676 Å² total; per-residue (Å²): 113,68,70,62,54,53,46,52,52,30,38,51,51,8,51,51,47,18,52,51,34,37,53,46,47,65,55,70,84,82,78,87,58,82,55,49,88,69,64,68,69,58,40,45,52,40,15,43,42,32,9,51,44,51,37,43,20,87,82,41,22,66,66,29,33,54,45,22,43,52,26,47,29,51,29,41,65,46,47,34,64,87,68,84,51,64,59,49,19,54,24,32,18,28,24,22,46,74,49,57,69,89,56,30,50,60,52,49,53,51,49,52,49,53,42,44,50,28,52,55,48,29,40,65,75,74,41,78,83,65,56,74,68,57,56,54,49,51,45,48,51,40,48,50,51,32,51,46,29,21,49,51,17,39,49,52,41,52,50,55,55,47,53,52,49,49,54,51,47,54,54,49,53,50,52,55,49,52,53,48,56,52,47,52,55,50,53,51,52,52,50,52,40,52,53,38,50,52,53,23,65,75,31,39,86,84,39,51,70,60,20,52,50,35,52,52,50,41,52,53,50,53,53,50,52,54,48,55,53,46,50,62,55,52,68,64,58,81,56,94,74,76,87,67,82,81,66,78,78,57,51,71,75,52,47,55,61,55,48,52,58,39,41,76,71,66,38,60,77,85,88,85,86,89,78,96,68,86,62,61,70,71,56,30,42,50,52,49,52,55,51,53,52,51,52,50,48,39,62,75,75,46,66,90,56,83,59,78,87,80,80,81,79,82,84,70,100,81,74,96,77,81,92,75,98,72,86,88,84,80,88,131